Protein AF-0000000082935693 (afdb_homodimer)

pLDDT: mean 94.86, std 4.33, range [74.38, 98.69]

Secondary structure (DSSP, 8-state):
---EEEE--GGGHHHHHHHHGGGG-SPPPTTS-HHHHHHHHHHHHHHHHHT--TT-EEEEEE-TT--EEEEEEEEEEE-TTT--EEEEEEEEEE-GGGTTTTHHHHHHHHHHHHHHHTT-SEEEEEEETT-HHHHHHHHHTT-EEEEEEEEEE--/---EEEE--GGGHHHHHHHHGGGG-SPPPTTS-HHHHHHHHHHHHHHHHHT--TT-EEEEEE-TT--EEEEEEEEEEE-TTT--EEEEEEEEEE-GGGTTTTHHHHHHHHHHHHHHHTT-SEEEEEEETT-HHHHHHHHHTT-EEEEEEEEEE--

Organism: NCBI:txid1808955

Radius of gyration: 21.77 Å; Cα contacts (8 Å, |Δi|>4): 535; chains: 2; bounding box: 41×70×48 Å

Foldseek 3Di:
DDKDKDFDDPVCLVVQLVQQLVQLPFDDDPVDDSVVVSVVSSVVSVCCVVDPDPFKTKMWMADPVRDTFWMWIKGWDADPPPRAIAIETEDIGTHPVCPPVCRRVVRVVVSVVVRVVVVHPHYDYDDRPRPVVVVVVVVVVVDDDDDDDDDDDDD/DDKDKDFDDPVCLVVQLVQQLVQLPFDDDPVDDSVVVSVVSSVVSVCCVVDPDPFKTKMWMADPVRDTFWMWIKGWDADPPPRAIAIETEDIGTHPVCPPVCRRVVRVVVSVVVRVVVVHPHYDYDDRPRPVVVVVVVVVVVDDDDDDDDDDDDD

Solvent-accessible surface area (backbone atoms only — not comparable to full-atom values): 17215 Å² total; per-residue (Å²): 136,58,75,46,78,43,72,62,54,81,86,43,46,64,59,52,60,64,51,55,60,63,78,64,73,64,73,68,62,84,87,56,53,67,67,59,50,49,52,30,51,52,50,51,52,52,48,47,71,74,57,65,47,97,58,36,51,47,34,30,32,24,39,84,83,66,45,76,28,33,39,37,33,38,31,68,38,62,40,86,67,78,60,46,64,23,22,26,52,75,43,73,43,65,37,81,88,27,59,92,69,57,50,65,59,52,50,51,52,48,51,52,51,52,25,48,74,73,69,26,50,34,41,30,38,71,42,52,57,71,39,54,67,59,54,55,54,43,42,76,72,61,33,40,76,44,38,34,34,31,40,24,79,54,131,138,56,77,46,78,42,72,62,54,82,85,43,48,64,59,52,60,65,50,55,60,63,77,63,74,62,71,69,61,84,88,56,52,67,67,60,48,48,52,30,51,51,49,51,53,53,50,45,72,73,57,64,46,97,57,36,50,47,35,33,31,24,39,84,83,65,46,76,29,33,39,36,31,38,32,69,37,63,40,85,68,78,61,46,64,24,22,25,51,76,43,75,45,65,36,82,89,26,61,96,68,56,49,66,58,53,52,50,52,48,52,52,50,51,24,49,75,71,68,27,49,36,42,31,36,71,42,53,57,69,38,55,67,58,54,54,53,44,42,74,71,60,34,39,76,45,38,33,32,31,40,25,79,54,129

Nearest PDB structures (foldseek):
  1vkc-assembly1_A  TM=8.161E-01  e=3.297E-11  Pyrococcus furiosus
  8a9o-assembly1_A  TM=7.938E-01  e=1.347E-11  Acinetobacter baumannii
  1qsm-assembly1_D  TM=7.549E-01  e=2.392E-10  Saccharomyces cerevisiae
  7zkt-assembly4_H  TM=7.324E-01  e=2.710E-08  Physcomitrium patens
  6tdh-assembly1_A-2  TM=6.933E-01  e=4.818E-08  Aspergillus fumigatus Af293

InterPro domains:
  IPR000182 GNAT domain [PF00583] (30-141)
  IPR000182 GNAT domain [PS51186] (3-155)
  IPR016181 Acyl-CoA N-acyltransferase [SSF55729] (3-146)

Structure (mmCIF, N/CA/C/O backbone):
data_AF-0000000082935693-model_v1
#
loop_
_entity.id
_entity.type
_entity.pdbx_description
1 polymer 'GNAT family N-acetyltransferase'
#
loop_
_atom_site.group_PDB
_atom_site.id
_atom_site.type_symbol
_atom_site.label_atom_id
_atom_site.label_alt_id
_atom_site.label_comp_id
_atom_site.label_asym_id
_atom_site.label_entity_id
_atom_site.label_seq_id
_atom_site.pdbx_PDB_ins_code
_atom_site.Cartn_x
_atom_site.Cartn_y
_atom_site.Cartn_z
_atom_site.occupancy
_atom_site.B_iso_or_equiv
_atom_site.auth_seq_id
_atom_site.auth_comp_id
_atom_site.auth_asym_id
_atom_site.auth_atom_id
_atom_site.pdbx_PDB_model_num
ATOM 1 N N . MET A 1 1 ? -2.332 -28.422 -24.547 1 79.38 1 MET A N 1
ATOM 2 C CA . MET A 1 1 ? -1.601 -28.625 -23.297 1 79.38 1 MET A CA 1
ATOM 3 C C . MET A 1 1 ? -2.523 -28.453 -22.094 1 79.38 1 MET A C 1
ATOM 5 O O . MET A 1 1 ? -3.318 -27.516 -22.047 1 79.38 1 MET A O 1
ATOM 9 N N . GLN A 1 2 ? -2.553 -29.484 -21.266 1 90.62 2 GLN A N 1
ATOM 10 C CA . GLN A 1 2 ? -3.402 -29.438 -20.078 1 90.62 2 GLN A CA 1
ATOM 11 C C . GLN A 1 2 ? -2.635 -28.891 -18.875 1 90.62 2 GLN A C 1
ATOM 13 O O . GLN A 1 2 ? -1.505 -29.297 -18.609 1 90.62 2 GLN A O 1
ATOM 18 N N . ILE A 1 3 ? -3.084 -27.859 -18.172 1 95 3 ILE A N 1
ATOM 19 C CA . ILE A 1 3 ? -2.447 -27.25 -17.031 1 95 3 ILE A CA 1
ATOM 20 C C . ILE A 1 3 ? -3.166 -27.672 -15.742 1 95 3 ILE A C 1
ATOM 22 O O . ILE A 1 3 ? -4.398 -27.672 -15.688 1 95 3 ILE A O 1
ATOM 26 N N . THR A 1 4 ? -2.465 -28.172 -14.852 1 97.06 4 THR A N 1
ATOM 27 C CA . THR A 1 4 ? -2.998 -28.531 -13.539 1 97.06 4 THR A CA 1
ATOM 28 C C . THR A 1 4 ? -2.459 -27.594 -12.469 1 97.06 4 THR A C 1
ATOM 30 O O . THR A 1 4 ? -1.256 -27.312 -12.414 1 97.06 4 THR A O 1
ATOM 33 N N . ILE A 1 5 ? -3.334 -27.031 -11.633 1 98.38 5 ILE A N 1
ATOM 34 C CA . ILE A 1 5 ? -2.949 -26.234 -10.469 1 98.38 5 ILE A CA 1
ATOM 35 C C . ILE A 1 5 ? -3.109 -27.078 -9.203 1 98.38 5 ILE A C 1
ATOM 37 O O . ILE A 1 5 ? -4.195 -27.594 -8.922 1 98.38 5 ILE A O 1
ATOM 41 N N . ARG A 1 6 ? -2.094 -27.188 -8.492 1 98.12 6 ARG A N 1
ATOM 42 C CA . ARG A 1 6 ? -2.15 -27.984 -7.27 1 98.12 6 ARG A CA 1
ATOM 43 C C . ARG A 1 6 ? -1.364 -27.312 -6.148 1 98.12 6 ARG A C 1
ATOM 45 O O . ARG A 1 6 ? -0.534 -26.438 -6.402 1 98.12 6 ARG A O 1
ATOM 52 N N . SER A 1 7 ? -1.611 -27.734 -4.918 1 98.06 7 SER A N 1
ATOM 53 C CA . SER A 1 7 ? -0.838 -27.25 -3.779 1 98.06 7 SER A CA 1
ATOM 54 C C . SER A 1 7 ? 0.627 -27.656 -3.893 1 98.06 7 SER A C 1
ATOM 56 O O . SER A 1 7 ? 0.937 -28.766 -4.355 1 98.06 7 SER A O 1
ATOM 58 N N . MET A 1 8 ? 1.499 -26.828 -3.43 1 97.81 8 MET A N 1
ATOM 59 C CA . MET A 1 8 ? 2.93 -27.125 -3.488 1 97.81 8 MET A CA 1
ATOM 60 C C . MET A 1 8 ? 3.283 -28.297 -2.594 1 97.81 8 MET A C 1
ATOM 62 O O . MET A 1 8 ? 2.6 -28.562 -1.602 1 97.81 8 MET A O 1
ATOM 66 N N . THR A 1 9 ? 4.324 -29.031 -2.982 1 96.75 9 THR A N 1
ATOM 67 C CA . THR A 1 9 ? 4.984 -30.031 -2.145 1 96.75 9 THR A CA 1
ATOM 68 C C . THR A 1 9 ? 6.43 -29.641 -1.871 1 96.75 9 THR A C 1
ATOM 70 O O . THR A 1 9 ? 6.93 -28.656 -2.426 1 96.75 9 THR A O 1
ATOM 73 N N . GLU A 1 10 ? 7.098 -30.312 -1.025 1 95.69 10 GLU A N 1
ATOM 74 C CA . GLU A 1 10 ? 8.492 -30.062 -0.696 1 95.69 10 GLU A CA 1
ATOM 75 C C . GLU A 1 10 ? 9.367 -30.078 -1.945 1 95.69 10 GLU A C 1
ATOM 77 O O . GLU A 1 10 ? 10.352 -29.344 -2.037 1 95.69 10 GLU A O 1
ATOM 82 N N . GLU A 1 11 ? 9 -30.844 -2.848 1 97 11 GLU A N 1
ATOM 83 C CA . GLU A 1 11 ? 9.797 -31.031 -4.055 1 97 11 GLU A CA 1
ATOM 84 C C . GLU A 1 11 ? 9.734 -29.812 -4.957 1 97 11 GLU A C 1
ATOM 86 O O . GLU A 1 11 ? 10.547 -29.656 -5.867 1 97 11 GLU A O 1
ATOM 91 N N . ASP A 1 12 ? 8.781 -28.969 -4.695 1 97.75 12 ASP A N 1
ATOM 92 C CA . ASP A 1 12 ? 8.562 -27.812 -5.566 1 97.75 12 ASP A CA 1
ATOM 93 C C . ASP A 1 12 ? 9.344 -26.609 -5.086 1 97.75 12 ASP A C 1
ATOM 95 O O . ASP A 1 12 ? 9.453 -25.609 -5.801 1 97.75 12 ASP A O 1
ATOM 99 N N . LYS A 1 13 ? 9.93 -26.688 -3.912 1 96.56 13 LYS A N 1
ATOM 100 C CA . LYS A 1 13 ? 10.516 -25.531 -3.225 1 96.56 13 LYS A CA 1
ATOM 101 C C . LYS A 1 13 ? 11.594 -24.875 -4.082 1 96.56 13 LYS A C 1
ATOM 103 O O . LYS A 1 13 ? 11.609 -23.656 -4.23 1 96.56 13 LYS A O 1
ATOM 108 N N . GLU A 1 14 ? 12.445 -25.672 -4.617 1 95.88 14 GLU A N 1
ATOM 109 C CA . GLU A 1 14 ? 13.555 -25.141 -5.402 1 95.88 14 GLU A CA 1
ATOM 110 C C . GLU A 1 14 ? 13.039 -24.375 -6.625 1 95.88 14 GLU A C 1
ATOM 112 O O . GLU A 1 14 ? 13.57 -23.328 -6.973 1 95.88 14 GLU A O 1
ATOM 117 N N . PHE A 1 15 ? 12.102 -24.953 -7.254 1 97.38 15 PHE A N 1
ATOM 118 C CA . PHE A 1 15 ? 11.508 -24.312 -8.422 1 97.38 15 PHE A CA 1
ATOM 119 C C . PHE A 1 15 ? 10.906 -22.969 -8.039 1 97.38 15 PHE A C 1
ATOM 121 O O . PHE A 1 15 ? 11.141 -21.969 -8.719 1 97.38 15 PHE A O 1
ATOM 128 N N . ILE A 1 16 ? 10.156 -22.891 -6.93 1 97.75 16 ILE A N 1
ATOM 129 C CA . ILE A 1 16 ? 9.477 -21.688 -6.477 1 97.75 16 ILE A CA 1
ATOM 130 C C . ILE A 1 16 ? 10.5 -20.609 -6.129 1 97.75 16 ILE A C 1
ATOM 132 O O . ILE A 1 16 ? 10.398 -19.469 -6.59 1 97.75 16 ILE A O 1
ATOM 136 N N . ILE A 1 17 ? 11.523 -20.984 -5.422 1 95.75 17 ILE A N 1
ATOM 137 C CA . ILE A 1 17 ? 12.562 -20.047 -5.004 1 95.75 17 ILE A CA 1
ATOM 138 C C . ILE A 1 17 ? 13.297 -19.516 -6.227 1 95.75 17 ILE A C 1
ATOM 140 O O . ILE A 1 17 ? 13.523 -18.297 -6.344 1 95.75 17 ILE A O 1
ATOM 144 N N . GLY A 1 18 ? 13.625 -20.359 -7.109 1 94.38 18 GLY A N 1
ATOM 145 C CA . GLY A 1 18 ? 14.32 -19.969 -8.32 1 94.38 18 GLY A CA 1
ATOM 146 C C . GLY A 1 18 ? 13.516 -19 -9.172 1 94.38 18 GLY A C 1
ATOM 147 O O . GLY A 1 18 ? 14.07 -18.062 -9.75 1 94.38 18 GLY A O 1
ATOM 148 N N . LEU A 1 19 ? 12.25 -19.219 -9.234 1 94.81 19 LEU A N 1
ATOM 149 C CA . LEU A 1 19 ? 11.367 -18.422 -10.07 1 94.81 19 LEU A CA 1
ATOM 150 C C . LEU A 1 19 ? 11.062 -17.078 -9.406 1 94.81 19 LEU A C 1
ATOM 152 O O . LEU A 1 19 ? 10.75 -16.094 -10.086 1 94.81 19 LEU A O 1
ATOM 156 N N . SER A 1 20 ? 11.141 -17 -8.102 1 90.06 20 SER A N 1
ATOM 157 C CA . SER A 1 20 ? 10.789 -15.797 -7.348 1 90.06 20 SER A CA 1
ATOM 158 C C . SER A 1 20 ? 11.703 -14.633 -7.707 1 90.06 20 SER A C 1
ATOM 160 O O . SER A 1 20 ? 11.328 -13.469 -7.551 1 90.06 20 SER A O 1
ATOM 162 N N . THR A 1 21 ? 12.898 -14.93 -8.195 1 82.44 21 THR A N 1
ATOM 163 C CA . THR A 1 21 ? 13.867 -13.898 -8.555 1 82.44 21 THR A CA 1
ATOM 164 C C . THR A 1 21 ? 13.344 -13.047 -9.703 1 82.44 21 THR A C 1
ATOM 166 O O . THR A 1 21 ? 13.82 -11.93 -9.922 1 82.44 21 THR A O 1
ATOM 169 N N . ARG A 1 22 ? 12.398 -13.523 -10.43 1 81.5 22 ARG A N 1
ATOM 170 C CA . ARG A 1 22 ? 11.82 -12.797 -11.555 1 81.5 22 ARG A CA 1
ATOM 171 C C . ARG A 1 22 ? 11.062 -11.562 -11.078 1 81.5 22 ARG A C 1
ATOM 173 O O . ARG A 1 22 ? 10.805 -10.648 -11.859 1 81.5 22 ARG A O 1
ATOM 180 N N . PHE A 1 23 ? 10.758 -11.484 -9.805 1 76.88 23 PHE A N 1
ATOM 181 C CA . PHE A 1 23 ? 9.984 -10.391 -9.227 1 76.88 23 PHE A CA 1
ATOM 182 C C . PHE A 1 23 ? 10.828 -9.125 -9.141 1 76.88 23 PHE A C 1
ATOM 184 O O . PHE A 1 23 ? 10.289 -8.031 -8.953 1 76.88 23 PHE A O 1
ATOM 191 N N . THR A 1 24 ? 12.094 -9.305 -9.328 1 80.88 24 THR A N 1
ATOM 192 C CA . THR A 1 24 ? 12.961 -8.148 -9.148 1 80.88 24 THR A CA 1
ATOM 193 C C . THR A 1 24 ? 13.625 -7.758 -10.461 1 80.88 24 THR A C 1
ATOM 195 O O . THR A 1 24 ? 14.625 -7.039 -10.477 1 80.88 24 THR A O 1
ATOM 198 N N . GLU A 1 25 ? 12.992 -8.258 -11.523 1 81.44 25 GLU A N 1
ATOM 199 C CA . GLU A 1 25 ? 13.57 -7.977 -12.828 1 81.44 25 GLU A CA 1
ATOM 200 C C . GLU A 1 25 ? 12.93 -6.746 -13.461 1 81.44 25 GLU A C 1
ATOM 202 O O . GLU A 1 25 ? 12.383 -6.82 -14.562 1 81.44 25 GLU A O 1
ATOM 207 N N . PHE A 1 26 ? 12.867 -5.613 -12.82 1 84.25 26 PHE A N 1
ATOM 208 C CA . PHE A 1 26 ? 12.43 -4.293 -13.258 1 84.25 26 PHE A CA 1
ATOM 209 C C . PHE A 1 26 ? 13.164 -3.197 -12.492 1 84.25 26 PHE A C 1
ATOM 211 O O . PHE A 1 26 ? 13.891 -3.479 -11.539 1 84.25 26 PHE A O 1
ATOM 218 N N . ASP A 1 27 ? 13.047 -2 -12.938 1 86.94 27 ASP A N 1
ATOM 219 C CA . ASP A 1 27 ? 13.742 -0.882 -12.305 1 86.94 27 ASP A CA 1
ATOM 220 C C . ASP A 1 27 ? 12.992 -0.399 -11.062 1 86.94 27 ASP A C 1
ATOM 222 O O . ASP A 1 27 ? 11.82 -0.026 -11.148 1 86.94 27 ASP A O 1
ATOM 226 N N . PHE A 1 28 ? 13.727 -0.453 -9.961 1 90.19 28 PHE A N 1
ATOM 227 C CA . PHE A 1 28 ? 13.203 0.129 -8.734 1 90.19 28 PHE A CA 1
ATOM 228 C C . PHE A 1 28 ? 13.477 1.627 -8.68 1 90.19 28 PHE A C 1
ATOM 230 O O . PHE A 1 28 ? 14.227 2.154 -9.508 1 90.19 28 PHE A O 1
ATOM 237 N N . MET A 1 29 ? 12.75 2.287 -7.758 1 90.94 29 MET A N 1
ATOM 238 C CA . MET A 1 29 ? 13.125 3.666 -7.453 1 90.94 29 MET A CA 1
ATOM 239 C C . MET A 1 29 ? 14.586 3.756 -7.023 1 90.94 29 MET A C 1
ATOM 241 O O . MET A 1 29 ? 15.117 2.818 -6.426 1 90.94 29 MET A O 1
ATOM 245 N N . GLU A 1 30 ? 15.156 4.844 -7.215 1 87.56 30 GLU A N 1
ATOM 246 C CA . GLU A 1 30 ? 16.594 5.016 -7.082 1 87.56 30 GLU A CA 1
ATOM 247 C C . GLU A 1 30 ? 17.047 4.738 -5.652 1 87.56 30 GLU A C 1
ATOM 249 O O . GLU A 1 30 ? 18.156 4.242 -5.434 1 87.56 30 GLU A O 1
ATOM 254 N N . TRP A 1 31 ? 16.203 5.031 -4.758 1 89.06 31 TRP A N 1
ATOM 255 C CA . TRP A 1 31 ? 16.641 4.891 -3.371 1 89.06 31 TRP A CA 1
ATOM 256 C C . TRP A 1 31 ? 16.656 3.426 -2.955 1 89.06 31 TRP A C 1
ATOM 258 O O . TRP A 1 31 ? 17.219 3.08 -1.913 1 89.06 31 TRP A O 1
ATOM 268 N N . ARG A 1 32 ? 16.031 2.561 -3.703 1 92.62 32 ARG A N 1
ATOM 269 C CA . ARG A 1 32 ? 16.047 1.133 -3.404 1 92.62 32 ARG A CA 1
ATOM 270 C C . ARG A 1 32 ? 17.297 0.475 -3.967 1 92.62 32 ARG A C 1
ATOM 272 O O . ARG A 1 32 ? 17.609 0.621 -5.152 1 92.62 32 ARG A O 1
ATOM 279 N N . ASP A 1 33 ? 17.938 -0.268 -3.143 1 91.94 33 ASP A N 1
ATOM 280 C CA . ASP A 1 33 ? 19.078 -1.077 -3.561 1 91.94 33 ASP A CA 1
ATOM 281 C C . ASP A 1 33 ? 18.625 -2.387 -4.199 1 91.94 33 ASP A C 1
ATOM 283 O O . ASP A 1 33 ? 18 -3.221 -3.537 1 91.94 33 ASP A O 1
ATOM 287 N N . PRO A 1 34 ? 19.016 -2.625 -5.422 1 91.38 34 PRO A N 1
ATOM 288 C CA . PRO A 1 34 ? 18.531 -3.822 -6.113 1 91.38 34 PRO A CA 1
ATOM 289 C C . PRO A 1 34 ? 18.969 -5.117 -5.426 1 91.38 34 PRO A C 1
ATOM 291 O O . PRO A 1 34 ? 18.203 -6.082 -5.383 1 91.38 34 PRO A O 1
ATOM 294 N N . GLU A 1 35 ? 20.141 -5.148 -4.914 1 92.19 35 GLU A N 1
ATOM 295 C CA . GLU A 1 35 ? 20.625 -6.355 -4.25 1 92.19 35 GLU A CA 1
ATOM 296 C C . GLU A 1 35 ? 19.875 -6.613 -2.951 1 92.19 35 GLU A C 1
ATOM 298 O O . GLU A 1 35 ? 19.547 -7.758 -2.635 1 92.19 35 GLU A O 1
ATOM 303 N N . LYS A 1 36 ? 19.641 -5.574 -2.24 1 92.62 36 LYS A N 1
ATOM 304 C CA . LYS A 1 36 ? 18.859 -5.707 -1.016 1 92.62 36 LYS A CA 1
ATOM 305 C C . LYS A 1 36 ? 17.438 -6.176 -1.32 1 92.62 36 LYS A C 1
ATOM 307 O O . LYS A 1 36 ? 16.859 -6.941 -0.553 1 92.62 36 LYS A O 1
ATOM 312 N N . MET A 1 37 ? 16.922 -5.652 -2.404 1 93.94 37 MET A N 1
ATOM 313 C CA . MET A 1 37 ? 15.578 -6.051 -2.793 1 93.94 37 MET A CA 1
ATOM 314 C C . MET A 1 37 ? 15.531 -7.523 -3.191 1 93.94 37 MET A C 1
ATOM 316 O O . MET A 1 37 ? 14.57 -8.227 -2.881 1 93.94 37 MET A O 1
ATOM 320 N N . LYS A 1 38 ? 16.531 -7.988 -3.889 1 92.75 38 LYS A N 1
ATOM 321 C CA . LYS A 1 38 ? 16.641 -9.398 -4.234 1 92.75 38 LYS A CA 1
ATOM 322 C C . LYS A 1 38 ? 16.688 -10.273 -2.984 1 92.75 38 LYS A C 1
ATOM 324 O O . LYS A 1 38 ? 15.984 -11.281 -2.893 1 92.75 38 LYS A O 1
ATOM 329 N N . ASP A 1 39 ? 17.516 -9.852 -2.061 1 94.25 39 ASP A N 1
ATOM 330 C CA . ASP A 1 39 ? 17.656 -10.57 -0.794 1 94.25 39 ASP A CA 1
ATOM 331 C C . ASP A 1 39 ? 16.328 -10.602 -0.042 1 94.25 39 ASP A C 1
ATOM 333 O O . ASP A 1 39 ? 15.953 -11.625 0.531 1 94.25 39 ASP A O 1
ATOM 337 N N . ALA A 1 40 ? 15.68 -9.461 -0.015 1 93.31 40 ALA A N 1
ATOM 338 C CA . ALA A 1 40 ? 14.391 -9.367 0.667 1 93.31 40 ALA A CA 1
ATOM 339 C C . ALA A 1 40 ? 13.367 -10.312 0.044 1 93.31 40 ALA A C 1
ATOM 341 O O . ALA A 1 40 ? 12.625 -10.984 0.757 1 93.31 40 ALA A O 1
ATOM 342 N N . GLN A 1 41 ? 13.32 -10.32 -1.237 1 92 41 GLN A N 1
ATOM 343 C CA . GLN A 1 41 ? 12.391 -11.203 -1.939 1 92 41 GLN A CA 1
ATOM 344 C C . GLN A 1 41 ? 12.68 -12.672 -1.627 1 92 41 GLN A C 1
ATOM 346 O O . GLN A 1 41 ? 11.758 -13.461 -1.426 1 92 41 GLN A O 1
ATOM 351 N N . PHE A 1 42 ? 13.945 -13.023 -1.655 1 92.88 42 PHE A N 1
ATOM 352 C CA . PHE A 1 42 ? 14.359 -14.383 -1.315 1 92.88 42 PHE A CA 1
ATOM 353 C C . PHE A 1 42 ? 13.883 -14.758 0.08 1 92.88 42 PHE A C 1
ATOM 355 O O . PHE A 1 42 ? 13.312 -15.836 0.274 1 92.88 42 PHE A O 1
ATOM 362 N N . LYS A 1 43 ? 14.109 -13.914 0.957 1 93.94 43 LYS A N 1
ATOM 363 C CA . LYS A 1 43 ? 13.703 -14.172 2.336 1 93.94 43 LYS A CA 1
ATOM 364 C C . LYS A 1 43 ? 12.188 -14.312 2.445 1 93.94 43 LYS A C 1
ATOM 366 O O . LYS A 1 43 ? 11.688 -15.195 3.143 1 93.94 43 LYS A O 1
ATOM 371 N N . LEU A 1 44 ? 11.492 -13.461 1.802 1 92.81 44 LEU A N 1
ATOM 372 C CA . LEU A 1 44 ? 10.031 -13.461 1.865 1 92.81 44 LEU A CA 1
ATOM 373 C C . LEU A 1 44 ? 9.469 -14.789 1.367 1 92.81 44 LEU A C 1
ATOM 375 O O . LEU A 1 44 ? 8.609 -15.383 2.018 1 92.81 44 LEU A O 1
ATOM 379 N N . ILE A 1 45 ? 9.953 -15.227 0.271 1 94.31 45 ILE A N 1
ATOM 380 C CA . ILE A 1 45 ? 9.406 -16.438 -0.315 1 94.31 45 ILE A CA 1
ATOM 381 C C . ILE A 1 45 ? 9.828 -17.656 0.513 1 94.31 45 ILE A C 1
ATOM 383 O O . ILE A 1 45 ? 9.047 -18.578 0.705 1 94.31 45 ILE A O 1
ATOM 387 N N . THR A 1 46 ? 11.055 -17.672 0.976 1 95 46 THR A N 1
ATOM 388 C CA . THR A 1 46 ? 11.516 -18.766 1.818 1 95 46 THR A CA 1
ATOM 389 C C . THR A 1 46 ? 10.711 -18.844 3.109 1 95 46 THR A C 1
ATOM 391 O O . THR A 1 46 ? 10.305 -19.922 3.533 1 95 46 THR A O 1
ATOM 394 N N . ASP A 1 47 ? 10.469 -17.688 3.688 1 94.62 47 ASP A N 1
ATOM 395 C CA . ASP A 1 47 ? 9.641 -17.625 4.891 1 94.62 47 ASP A CA 1
ATOM 396 C C . ASP A 1 47 ? 8.227 -18.125 4.609 1 94.62 47 ASP A C 1
ATOM 398 O O . ASP A 1 47 ? 7.633 -18.828 5.434 1 94.62 47 ASP A O 1
ATOM 402 N N . ALA A 1 48 ? 7.727 -17.734 3.48 1 94.31 48 ALA A N 1
ATOM 403 C CA . ALA A 1 48 ? 6.379 -18.156 3.105 1 94.31 48 ALA A CA 1
ATOM 404 C C . ALA A 1 48 ? 6.293 -19.672 2.973 1 94.31 48 ALA A C 1
ATOM 406 O O . ALA A 1 48 ? 5.348 -20.297 3.465 1 94.31 48 ALA A O 1
ATOM 407 N N . ILE A 1 49 ? 7.258 -20.234 2.33 1 95.62 49 ILE A N 1
ATOM 408 C CA . ILE A 1 49 ? 7.297 -21.672 2.098 1 95.62 49 ILE A CA 1
ATOM 409 C C . ILE A 1 49 ? 7.387 -22.406 3.432 1 95.62 49 ILE A C 1
ATOM 411 O O . ILE A 1 49 ? 6.723 -23.422 3.631 1 95.62 49 ILE A O 1
ATOM 415 N N . GLU A 1 50 ? 8.078 -21.844 4.324 1 94 50 GLU A N 1
ATOM 416 C CA . GLU A 1 50 ? 8.383 -22.531 5.578 1 94 50 GLU A CA 1
ATOM 417 C C . GLU A 1 50 ? 7.273 -22.312 6.605 1 94 50 GLU A C 1
ATOM 419 O O . GLU A 1 50 ? 7.164 -23.062 7.574 1 94 50 GLU A O 1
ATOM 424 N N . ASN A 1 51 ? 6.484 -21.266 6.387 1 91.25 51 ASN A N 1
ATOM 425 C CA . ASN A 1 51 ? 5.523 -20.906 7.422 1 91.25 51 ASN A CA 1
ATOM 426 C C . ASN A 1 51 ? 4.109 -20.766 6.859 1 91.25 51 ASN A C 1
ATOM 428 O O . ASN A 1 51 ? 3.391 -19.828 7.188 1 91.25 51 ASN A O 1
ATOM 432 N N . LEU A 1 52 ? 3.801 -21.688 6.062 1 89.56 52 LEU A N 1
ATOM 433 C CA . LEU A 1 52 ? 2.43 -21.703 5.566 1 89.56 52 LEU A CA 1
ATOM 434 C C . LEU A 1 52 ? 1.443 -21.969 6.703 1 89.56 52 LEU A C 1
ATOM 436 O O . LEU A 1 52 ? 1.653 -22.875 7.516 1 89.56 52 LEU A O 1
ATOM 440 N N . ASP A 1 53 ? 0.526 -21.078 6.867 1 89.25 53 ASP A N 1
ATOM 441 C CA . ASP A 1 53 ? -0.507 -21.266 7.879 1 89.25 53 ASP A CA 1
ATOM 442 C C . ASP A 1 53 ? -1.892 -21.359 7.242 1 89.25 53 ASP A C 1
ATOM 444 O O . ASP A 1 53 ? -2.012 -21.5 6.023 1 89.25 53 ASP A O 1
ATOM 448 N N . SER A 1 54 ? -2.918 -21.375 8.07 1 88.56 54 SER A N 1
ATOM 449 C CA . SER A 1 54 ? -4.281 -21.609 7.602 1 88.56 54 SER A CA 1
ATOM 450 C C . SER A 1 54 ? -4.766 -20.453 6.734 1 88.56 54 SER A C 1
ATOM 452 O O . SER A 1 54 ? -5.766 -20.578 6.023 1 88.56 54 SER A O 1
ATOM 454 N N . ASP A 1 55 ? -4.062 -19.375 6.711 1 94.12 55 ASP A N 1
ATOM 455 C CA . ASP A 1 55 ? -4.5 -18.203 5.957 1 94.12 55 ASP A CA 1
ATOM 456 C C . ASP A 1 55 ? -3.654 -18.016 4.703 1 94.12 55 ASP A C 1
ATOM 458 O O . ASP A 1 55 ? -3.75 -16.984 4.035 1 94.12 55 ASP A O 1
ATOM 462 N N . SER A 1 56 ? -2.812 -18.969 4.422 1 97.06 56 SER A N 1
ATOM 463 C CA . SER A 1 56 ? -1.933 -18.844 3.266 1 97.06 56 SER A CA 1
ATOM 464 C C . SER A 1 56 ? -1.817 -20.172 2.51 1 97.06 56 SER A C 1
ATOM 466 O O . SER A 1 56 ? -1.976 -21.234 3.096 1 97.06 56 SER A O 1
ATOM 468 N N . ASP A 1 57 ? -1.575 -20.109 1.258 1 97.88 57 ASP A N 1
ATOM 469 C CA . ASP A 1 57 ? -1.356 -21.281 0.415 1 97.88 57 ASP A CA 1
ATOM 470 C C . ASP A 1 57 ? -0.425 -20.953 -0.75 1 97.88 57 ASP A C 1
ATOM 472 O O . ASP A 1 57 ? -0.359 -19.812 -1.195 1 97.88 57 ASP A O 1
ATOM 476 N N . ILE A 1 58 ? 0.314 -21.938 -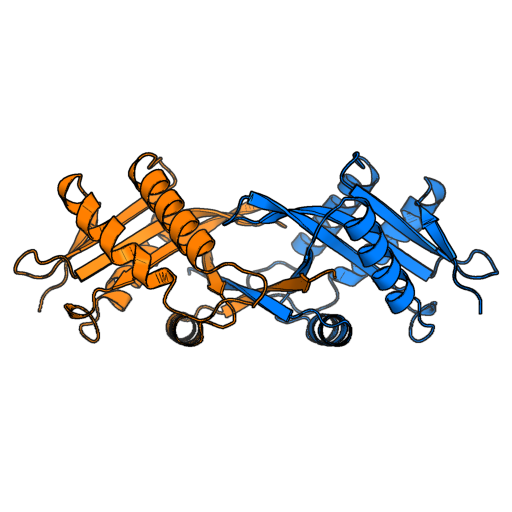1.14 1 98.44 58 ILE A N 1
ATOM 477 C CA . ILE A 1 58 ? 1.122 -21.844 -2.352 1 98.44 58 ILE A CA 1
ATOM 478 C C . ILE A 1 58 ? 0.698 -22.938 -3.336 1 98.44 58 ILE A C 1
ATOM 480 O O . ILE A 1 58 ? 0.59 -24.109 -2.967 1 98.44 58 ILE A O 1
ATOM 484 N N . PHE A 1 59 ? 0.425 -22.5 -4.527 1 98.69 59 PHE A N 1
ATOM 485 C CA . PHE A 1 59 ? 0.051 -23.406 -5.609 1 98.69 59 PHE A CA 1
ATOM 486 C C . PHE A 1 59 ? 1.101 -23.391 -6.715 1 98.69 59 PHE A C 1
ATOM 488 O O . PHE A 1 59 ? 1.762 -22.375 -6.938 1 98.69 59 PHE A O 1
ATOM 495 N N . VAL A 1 60 ? 1.248 -24.531 -7.371 1 98.62 60 VAL A N 1
ATOM 496 C CA . VAL A 1 60 ? 2.113 -24.609 -8.547 1 98.62 60 VAL A CA 1
ATOM 497 C C . VAL A 1 60 ? 1.296 -25.047 -9.758 1 98.62 60 VAL A C 1
ATOM 499 O O . VAL A 1 60 ? 0.279 -25.734 -9.609 1 98.62 60 VAL A O 1
ATOM 502 N N . ALA A 1 61 ? 1.705 -24.562 -10.883 1 98.56 61 ALA A N 1
ATOM 503 C CA . ALA A 1 61 ? 1.146 -24.969 -12.164 1 98.56 61 ALA A CA 1
ATOM 504 C C . ALA A 1 61 ? 2.084 -25.938 -12.883 1 98.56 61 ALA A C 1
ATOM 506 O O . ALA A 1 61 ? 3.273 -25.656 -13.039 1 98.56 61 ALA A O 1
ATOM 507 N N . GLU A 1 62 ? 1.551 -27.047 -13.281 1 97.56 62 GLU A N 1
ATOM 508 C CA . GLU A 1 62 ? 2.338 -28 -14.055 1 97.56 62 GLU A CA 1
ATOM 509 C C . GLU A 1 62 ? 1.584 -28.453 -15.297 1 97.56 62 GLU A C 1
ATOM 511 O O . GLU A 1 62 ? 0.353 -28.406 -15.344 1 97.56 62 GLU A O 1
ATOM 516 N N . ASP A 1 63 ? 2.398 -28.797 -16.297 1 95.56 63 ASP A N 1
ATOM 517 C CA . ASP A 1 63 ? 1.771 -29.312 -17.516 1 95.56 63 ASP A CA 1
ATOM 518 C C . ASP A 1 63 ? 1.605 -30.828 -17.438 1 95.56 63 ASP A C 1
ATOM 520 O O . ASP A 1 63 ? 1.792 -31.422 -16.375 1 95.56 63 ASP A O 1
ATOM 524 N N . ASP A 1 64 ? 1.179 -31.406 -18.609 1 94.19 64 ASP A N 1
ATOM 525 C CA . ASP A 1 64 ? 0.855 -32.812 -18.656 1 94.19 64 ASP A CA 1
ATOM 526 C C . ASP A 1 64 ? 2.105 -33.688 -18.469 1 94.19 64 ASP A C 1
ATOM 528 O O . ASP A 1 64 ? 2.01 -34.875 -18.172 1 94.19 64 ASP A O 1
ATOM 532 N N . THR A 1 65 ? 3.293 -33.094 -18.578 1 94.38 65 THR A N 1
ATOM 533 C CA . THR A 1 65 ? 4.547 -33.812 -18.375 1 94.38 65 THR A CA 1
ATOM 534 C C . THR A 1 65 ? 5.094 -33.531 -16.969 1 94.38 65 THR A C 1
ATOM 536 O O . THR A 1 65 ? 6.238 -33.906 -16.672 1 94.38 65 THR A O 1
ATOM 539 N N . ARG A 1 66 ? 4.359 -32.875 -16.172 1 94.81 66 ARG A N 1
ATOM 540 C CA . ARG A 1 66 ? 4.68 -32.562 -14.789 1 94.81 66 ARG A CA 1
ATOM 541 C C . ARG A 1 66 ? 5.773 -31.5 -14.711 1 94.81 66 ARG A C 1
ATOM 543 O O . ARG A 1 66 ? 6.402 -31.328 -13.664 1 94.81 66 ARG A O 1
ATOM 550 N N . LYS A 1 67 ? 5.945 -30.891 -15.859 1 96.19 67 LYS A N 1
ATOM 551 C CA . LYS A 1 67 ? 6.863 -29.766 -15.844 1 96.19 67 LYS A CA 1
ATOM 552 C C . LYS A 1 67 ? 6.238 -28.562 -15.141 1 96.19 67 LYS A C 1
ATOM 554 O O . LYS A 1 67 ? 5.113 -28.172 -15.461 1 96.19 67 LYS A O 1
ATOM 559 N N . LEU A 1 68 ? 6.988 -28.078 -14.148 1 97.75 68 LEU A N 1
ATOM 560 C CA . LEU A 1 68 ? 6.516 -26.891 -13.445 1 97.75 68 LEU A CA 1
ATOM 561 C C . LEU A 1 68 ? 6.648 -25.641 -14.32 1 97.75 68 LEU A C 1
ATOM 563 O O . LEU A 1 68 ? 7.676 -25.453 -14.977 1 97.75 68 LEU A O 1
ATOM 567 N N . LEU A 1 69 ? 5.594 -24.797 -14.281 1 97.88 69 LEU A N 1
ATOM 568 C CA . LEU A 1 69 ? 5.566 -23.688 -15.227 1 97.88 69 LEU A CA 1
ATOM 569 C C . LEU A 1 69 ? 5.281 -22.375 -14.5 1 97.88 69 LEU A C 1
ATOM 571 O O . LEU A 1 69 ? 5.43 -21.297 -15.086 1 97.88 69 LEU A O 1
ATOM 575 N N . GLY A 1 70 ? 4.871 -22.375 -13.25 1 97.94 70 GLY A N 1
ATOM 576 C CA . GLY A 1 70 ? 4.586 -21.172 -12.484 1 97.94 70 GLY A CA 1
ATOM 577 C C . GLY A 1 70 ? 4.113 -21.469 -11.07 1 97.94 70 GLY A C 1
ATOM 578 O O . GLY A 1 70 ? 3.914 -22.641 -10.711 1 97.94 70 GLY A O 1
ATOM 579 N N . PHE A 1 71 ? 3.965 -20.391 -10.258 1 98.25 71 PHE A N 1
ATOM 580 C CA . PHE A 1 71 ? 3.449 -20.594 -8.906 1 98.25 71 PHE A CA 1
ATOM 581 C C . PHE A 1 71 ? 2.67 -19.359 -8.445 1 98.25 71 PHE A C 1
ATOM 583 O O . PHE A 1 71 ? 2.707 -18.312 -9.094 1 98.25 71 PHE A O 1
ATOM 590 N N . LEU A 1 72 ? 1.911 -19.547 -7.426 1 98.12 72 LEU A N 1
ATOM 591 C CA . LEU A 1 72 ? 1.03 -18.562 -6.82 1 98.12 72 LEU A CA 1
ATOM 592 C C . LEU A 1 72 ? 1.065 -18.656 -5.297 1 98.12 72 LEU A C 1
ATOM 594 O O . LEU A 1 72 ? 0.852 -19.734 -4.738 1 98.12 72 LEU A O 1
ATOM 598 N N . HIS A 1 73 ? 1.442 -17.609 -4.688 1 98.06 73 HIS A N 1
ATOM 599 C CA . HIS A 1 73 ? 1.382 -17.516 -3.234 1 98.06 73 HIS A CA 1
ATOM 600 C C . HIS A 1 73 ? 0.255 -16.594 -2.785 1 98.06 73 HIS A C 1
ATOM 602 O O . HIS A 1 73 ? 0.217 -15.422 -3.17 1 98.06 73 HIS A O 1
ATOM 608 N N . LEU A 1 74 ? -0.684 -17.109 -2.029 1 98.44 74 LEU A N 1
ATOM 609 C CA . LEU A 1 74 ? -1.846 -16.391 -1.53 1 98.44 74 LEU A CA 1
ATOM 610 C C . LEU A 1 74 ? -1.833 -16.328 -0.006 1 98.44 74 LEU A C 1
ATOM 612 O O . LEU A 1 74 ? -1.465 -17.297 0.658 1 98.44 74 LEU A O 1
ATOM 616 N N . THR A 1 75 ? -2.258 -15.211 0.481 1 98 75 THR A N 1
ATOM 617 C CA . THR A 1 75 ? -2.393 -15.047 1.925 1 98 75 THR A CA 1
ATOM 618 C C . THR A 1 75 ? -3.543 -14.102 2.258 1 98 75 THR A C 1
ATOM 620 O O . THR A 1 75 ? -4.297 -13.695 1.371 1 98 75 THR A O 1
ATOM 623 N N . LYS A 1 76 ? -3.758 -13.898 3.555 1 97.5 76 LYS A N 1
ATOM 624 C CA . LYS A 1 76 ? -4.785 -12.992 4.062 1 97.5 76 LYS A CA 1
ATOM 625 C C . LYS A 1 76 ? -4.234 -11.578 4.227 1 97.5 76 LYS A C 1
ATOM 627 O O . LYS A 1 76 ? -3.113 -11.398 4.703 1 97.5 76 LYS A O 1
ATOM 632 N N . ASN A 1 77 ? -4.914 -10.633 3.781 1 97.25 77 ASN A N 1
ATOM 633 C CA . ASN A 1 77 ? -4.695 -9.227 4.094 1 97.25 77 ASN A CA 1
ATOM 634 C C . ASN A 1 77 ? -5.863 -8.641 4.887 1 97.25 77 ASN A C 1
ATOM 636 O O . ASN A 1 77 ? -6.977 -9.164 4.836 1 97.25 77 ASN A O 1
ATOM 640 N N . VAL A 1 78 ? -5.617 -7.664 5.664 1 96.88 78 VAL A N 1
ATOM 641 C CA . VAL A 1 78 ? -6.656 -6.965 6.414 1 96.88 78 VAL A CA 1
ATOM 642 C C . VAL A 1 78 ? -6.734 -5.508 5.957 1 96.88 78 VAL A C 1
ATOM 644 O O . VAL A 1 78 ? -5.727 -4.797 5.957 1 96.88 78 VAL A O 1
ATOM 647 N N . ASP A 1 79 ? -7.891 -5.113 5.523 1 96.06 79 ASP A N 1
ATOM 648 C CA . ASP A 1 79 ? -8.094 -3.73 5.105 1 96.06 79 ASP A CA 1
ATOM 649 C C . ASP A 1 79 ? -7.816 -2.766 6.258 1 96.06 79 ASP A C 1
ATOM 651 O O . ASP A 1 79 ? -8.406 -2.893 7.336 1 96.06 79 ASP A O 1
ATOM 655 N N . TYR A 1 80 ? -6.984 -1.825 5.973 1 92.75 80 TYR A N 1
ATOM 656 C CA . TYR A 1 80 ? -6.512 -0.908 7.004 1 92.75 80 TYR A CA 1
ATOM 657 C C . TYR A 1 80 ? -7.66 -0.092 7.578 1 92.75 80 TYR A C 1
ATOM 659 O O . TYR A 1 80 ? -7.688 0.2 8.773 1 92.75 80 TYR A O 1
ATOM 667 N N . PHE A 1 81 ? -8.633 0.242 6.777 1 91.62 81 PHE A N 1
ATOM 668 C CA . PHE A 1 81 ? -9.688 1.165 7.18 1 91.62 81 PHE A CA 1
ATOM 669 C C . PHE A 1 81 ? -10.828 0.418 7.859 1 91.62 81 PHE A C 1
ATOM 671 O O . PHE A 1 81 ? -11.266 0.798 8.945 1 91.62 81 PHE A O 1
ATOM 678 N N . THR A 1 82 ? -11.219 -0.709 7.281 1 91.06 82 THR A N 1
ATOM 679 C CA . THR A 1 82 ? -12.445 -1.352 7.738 1 91.06 82 THR A CA 1
ATOM 680 C C . THR A 1 82 ? -12.133 -2.561 8.609 1 91.06 82 THR A C 1
ATOM 682 O O . THR A 1 82 ? -13.016 -3.082 9.297 1 91.06 82 THR A O 1
ATOM 685 N N . GLY A 1 83 ? -10.914 -3.062 8.492 1 93.81 83 GLY A N 1
ATOM 686 C CA . GLY A 1 83 ? -10.562 -4.262 9.234 1 93.81 83 GLY A CA 1
ATOM 687 C C . GLY A 1 83 ? -11.047 -5.539 8.578 1 93.81 83 GLY A C 1
ATOM 688 O O . GLY A 1 83 ? -10.891 -6.629 9.133 1 93.81 83 GLY A O 1
ATOM 689 N N . GLU A 1 84 ? -11.586 -5.418 7.449 1 94 84 GLU A N 1
ATOM 690 C CA . GLU A 1 84 ? -12.117 -6.578 6.746 1 94 84 GLU A CA 1
ATOM 691 C C . GLU A 1 84 ? -10.992 -7.441 6.176 1 94 84 GLU A C 1
ATOM 693 O O . GLU A 1 84 ? -10.008 -6.918 5.648 1 94 84 GLU A O 1
ATOM 698 N N . SER A 1 85 ? -11.164 -8.766 6.262 1 97.31 85 SER A N 1
ATOM 699 C CA . SER A 1 85 ? -10.211 -9.695 5.664 1 97.31 85 SER A CA 1
ATOM 700 C C . SER A 1 85 ? -10.375 -9.758 4.148 1 97.31 85 SER A C 1
ATOM 702 O O . SER A 1 85 ? -11.5 -9.758 3.639 1 97.31 85 SER A O 1
ATOM 704 N N . GLN A 1 86 ? -9.328 -9.758 3.475 1 98.12 86 GLN A N 1
ATOM 705 C CA . GLN A 1 86 ? -9.273 -9.82 2.018 1 98.12 86 GLN A CA 1
ATOM 706 C C . GLN A 1 86 ? -8.25 -10.859 1.55 1 98.12 86 GLN A C 1
ATOM 708 O O . GLN A 1 86 ? -7.309 -11.18 2.273 1 98.12 86 GLN A O 1
ATOM 713 N N . GLY A 1 87 ? -8.508 -11.422 0.394 1 98.5 87 GLY A N 1
ATOM 714 C CA . GLY A 1 87 ? -7.438 -12.195 -0.221 1 98.5 87 GLY A CA 1
ATOM 715 C C . GLY A 1 87 ? -6.293 -11.336 -0.721 1 98.5 87 GLY A C 1
ATOM 716 O O . GLY A 1 87 ? -6.5 -10.188 -1.125 1 98.5 87 GLY A O 1
ATOM 717 N N . TYR A 1 88 ? -5.145 -11.906 -0.694 1 98.69 88 TYR A N 1
ATOM 718 C CA . TYR A 1 88 ? -3.957 -11.172 -1.12 1 98.69 88 TYR A CA 1
ATOM 719 C C . TYR A 1 88 ? -3.029 -12.062 -1.937 1 98.69 88 TYR A C 1
ATOM 721 O O . TYR A 1 88 ? -2.617 -13.133 -1.476 1 98.69 88 TYR A O 1
ATOM 729 N N . ILE A 1 89 ? -2.752 -11.648 -3.16 1 98.38 89 ILE A N 1
ATOM 730 C CA . ILE A 1 89 ? -1.729 -12.289 -3.979 1 98.38 89 ILE A CA 1
ATOM 731 C C . ILE A 1 89 ? -0.349 -11.758 -3.588 1 98.38 89 ILE A C 1
ATOM 733 O O . ILE A 1 89 ? 0.015 -10.633 -3.939 1 98.38 89 ILE A O 1
ATOM 737 N N . SER A 1 90 ? 0.403 -12.586 -2.939 1 96.69 90 SER A N 1
ATOM 738 C CA . SER A 1 90 ? 1.726 -12.195 -2.469 1 96.69 90 SER A CA 1
ATOM 739 C C . SER A 1 90 ? 2.775 -12.359 -3.564 1 96.69 90 SER A C 1
ATOM 741 O O . SER A 1 90 ? 3.715 -11.57 -3.656 1 96.69 90 SER A O 1
ATOM 743 N N . SER A 1 91 ? 2.627 -13.383 -4.312 1 95.75 91 SER A N 1
ATOM 744 C CA . SER A 1 91 ? 3.557 -13.664 -5.402 1 95.75 91 SER A CA 1
ATOM 745 C C . SER A 1 91 ? 2.891 -14.484 -6.5 1 95.75 91 SER A C 1
ATOM 747 O O . SER A 1 91 ? 2.105 -15.391 -6.219 1 95.75 91 SER A O 1
ATOM 749 N N . LEU A 1 92 ? 3.15 -14.133 -7.664 1 96.69 92 LEU A N 1
ATOM 750 C CA . LEU A 1 92 ? 2.764 -14.859 -8.867 1 96.69 92 LEU A CA 1
ATOM 751 C C . LEU A 1 92 ? 3.873 -14.812 -9.914 1 96.69 92 LEU A C 1
ATOM 753 O O . LEU A 1 92 ? 4.371 -13.734 -10.242 1 96.69 92 LEU A O 1
ATOM 757 N N . ALA A 1 93 ? 4.285 -15.914 -10.336 1 96.38 93 ALA A N 1
ATOM 758 C CA . ALA A 1 93 ? 5.324 -15.945 -11.359 1 96.38 93 ALA A CA 1
ATOM 759 C C . ALA A 1 93 ? 5.109 -17.109 -12.328 1 96.38 93 ALA A C 1
ATOM 761 O O . ALA A 1 93 ? 4.656 -18.188 -11.93 1 96.38 93 ALA A O 1
ATOM 762 N N . VAL A 1 94 ? 5.406 -16.844 -13.555 1 96.38 94 VAL A N 1
ATOM 763 C CA . VAL A 1 94 ? 5.371 -17.844 -14.617 1 96.38 94 VAL A CA 1
ATOM 764 C C . VAL A 1 94 ? 6.758 -17.984 -15.242 1 96.38 94 VAL A C 1
ATOM 766 O O . VAL A 1 94 ? 7.438 -16.984 -15.492 1 96.38 94 VAL A O 1
ATOM 769 N N . SER A 1 95 ? 7.152 -19.234 -15.43 1 95.69 95 SER A N 1
ATOM 770 C CA . SER A 1 95 ? 8.445 -19.469 -16.062 1 95.69 95 SER A CA 1
ATOM 771 C C . SER A 1 95 ? 8.438 -19.016 -17.516 1 95.69 95 SER A C 1
ATOM 773 O O . SER A 1 95 ? 7.375 -18.859 -18.125 1 95.69 95 SER A O 1
ATOM 775 N N . LYS A 1 96 ? 9.625 -18.781 -18.031 1 93.06 96 LYS A N 1
ATOM 776 C CA . LYS A 1 96 ? 9.75 -18.406 -19.438 1 93.06 96 LYS A CA 1
ATOM 777 C C . LYS A 1 96 ? 9.078 -19.438 -20.344 1 93.06 96 LYS A C 1
ATOM 779 O O . LYS A 1 96 ? 8.406 -19.062 -21.312 1 93.06 96 LYS A O 1
ATOM 784 N N . GLU A 1 97 ? 9.188 -20.641 -20.031 1 92.19 97 GLU A N 1
ATOM 785 C CA . GLU A 1 97 ? 8.633 -21.734 -20.812 1 92.19 97 GLU A CA 1
ATOM 786 C C . GLU A 1 97 ? 7.113 -21.766 -20.734 1 92.19 97 GLU A C 1
ATOM 788 O O . GLU A 1 97 ? 6.453 -22.391 -21.578 1 92.19 97 GLU A O 1
ATOM 793 N N . GLY A 1 98 ? 6.594 -21.156 -19.719 1 92.75 98 GLY A N 1
ATOM 794 C CA . GLY A 1 98 ? 5.152 -21.156 -19.516 1 92.75 98 GLY A CA 1
ATOM 795 C C . GLY A 1 98 ? 4.465 -19.938 -20.094 1 92.75 98 GLY A C 1
ATOM 796 O O . GLY A 1 98 ? 3.232 -19.859 -20.109 1 92.75 98 GLY A O 1
ATOM 797 N N . GLU A 1 99 ? 5.219 -18.969 -20.594 1 91.12 99 GLU A N 1
ATOM 798 C CA . GLU A 1 99 ? 4.645 -17.734 -21.109 1 91.12 99 GLU A CA 1
ATOM 799 C C . GLU A 1 99 ? 3.818 -18 -22.375 1 91.12 99 GLU A C 1
ATOM 801 O O . GLU A 1 99 ? 4.203 -18.812 -23.219 1 91.12 99 GLU A O 1
ATOM 806 N N . GLY A 1 100 ? 2.695 -17.344 -22.438 1 90.5 100 GLY A N 1
ATOM 807 C CA . GLY A 1 100 ? 1.856 -17.453 -23.625 1 90.5 100 GLY A CA 1
ATOM 808 C C . GLY A 1 100 ? 1.054 -18.734 -23.656 1 90.5 100 GLY A C 1
ATOM 809 O O . GLY A 1 100 ? 0.475 -19.078 -24.703 1 90.5 100 GLY A O 1
ATOM 810 N N . LYS A 1 101 ? 1 -19.5 -22.578 1 92.5 101 LYS A N 1
ATOM 811 C CA . LYS A 1 101 ? 0.338 -20.797 -22.562 1 92.5 101 LYS A CA 1
ATOM 812 C C . LYS A 1 101 ? -0.864 -20.797 -21.625 1 92.5 101 LYS A C 1
ATOM 814 O O . LYS A 1 101 ? -1.385 -21.844 -21.266 1 92.5 101 LYS A O 1
ATOM 819 N N . GLY A 1 102 ? -1.232 -19.625 -21.109 1 94.38 102 GLY A N 1
ATOM 820 C CA . GLY A 1 102 ? -2.41 -19.5 -20.266 1 94.38 102 GLY A CA 1
ATOM 821 C C . GLY A 1 102 ? -2.143 -19.844 -18.812 1 94.38 102 GLY A C 1
ATOM 822 O O . GLY A 1 102 ? -3.076 -19.984 -18.031 1 94.38 102 GLY A O 1
ATOM 823 N N . ILE A 1 103 ? -0.896 -19.969 -18.422 1 96.38 103 ILE A N 1
ATOM 824 C CA . ILE A 1 103 ? -0.516 -20.375 -17.078 1 96.38 103 ILE A CA 1
ATOM 825 C C . ILE A 1 103 ? -0.936 -19.281 -16.078 1 96.38 103 ILE A C 1
ATOM 827 O O . ILE A 1 103 ? -1.572 -19.578 -15.062 1 96.38 103 ILE A O 1
ATOM 831 N N . ALA A 1 104 ? -0.631 -18.109 -16.375 1 96.19 104 ALA A N 1
ATOM 832 C CA . ALA A 1 104 ? -0.966 -17 -15.484 1 96.19 104 ALA A CA 1
ATOM 833 C C . ALA A 1 104 ? -2.475 -16.906 -15.273 1 96.19 104 ALA A C 1
ATOM 835 O O . ALA A 1 104 ? -2.938 -16.688 -14.148 1 96.19 104 ALA A O 1
ATOM 836 N N . LYS A 1 105 ? -3.197 -17.031 -16.344 1 96.06 105 LYS A N 1
ATOM 837 C CA . LYS A 1 105 ? -4.652 -17 -16.266 1 96.06 105 LYS A CA 1
ATOM 838 C C . LYS A 1 105 ? -5.172 -18.078 -15.328 1 96.06 105 LYS A C 1
ATOM 840 O O . LYS A 1 105 ? -6.035 -17.828 -14.484 1 96.06 105 LYS A O 1
ATOM 845 N N . SER A 1 106 ? -4.656 -19.25 -15.477 1 97.5 106 SER A N 1
ATOM 846 C CA . SER A 1 106 ? -5.07 -20.359 -14.641 1 97.5 106 SER A CA 1
ATOM 847 C C . SER A 1 106 ? -4.75 -20.094 -13.172 1 97.5 106 SER A C 1
ATOM 849 O O . SER A 1 106 ? -5.555 -20.406 -12.289 1 97.5 106 SER A O 1
ATOM 851 N N . LEU A 1 107 ? -3.604 -19.562 -12.906 1 98.31 107 LEU A N 1
ATOM 852 C CA . LEU A 1 107 ? -3.205 -19.234 -11.547 1 98.31 107 LEU A CA 1
ATOM 853 C C . LEU A 1 107 ? -4.105 -18.156 -10.961 1 98.31 107 LEU A C 1
ATOM 855 O O . LEU A 1 107 ? -4.496 -18.219 -9.789 1 98.31 107 LEU A O 1
ATOM 859 N N . MET A 1 108 ? -4.465 -17.188 -11.773 1 98 108 MET A N 1
ATOM 860 C CA . MET A 1 108 ? -5.348 -16.109 -11.328 1 98 108 MET A CA 1
ATOM 861 C C . MET A 1 108 ? -6.738 -16.641 -11 1 98 108 MET A C 1
ATOM 863 O O . MET A 1 108 ? -7.355 -16.219 -10.023 1 98 108 MET A O 1
ATOM 867 N N . GLU A 1 109 ? -7.238 -17.516 -11.828 1 97.88 109 GLU A N 1
ATOM 868 C CA . GLU A 1 109 ? -8.516 -18.172 -11.539 1 97.88 109 GLU A CA 1
ATOM 869 C C . GLU A 1 109 ? -8.477 -18.922 -10.219 1 97.88 109 GLU A C 1
ATOM 871 O O . GLU A 1 109 ? -9.43 -18.891 -9.445 1 97.88 109 GLU A O 1
ATOM 876 N N . LYS A 1 110 ? -7.383 -19.578 -9.992 1 98.56 110 LYS A N 1
ATOM 877 C CA . LYS A 1 110 ? -7.195 -20.266 -8.719 1 98.56 110 LYS A CA 1
ATOM 878 C C . LYS A 1 110 ? -7.203 -19.297 -7.551 1 98.56 110 LYS A C 1
ATOM 880 O O . LYS A 1 110 ? -7.742 -19.594 -6.48 1 98.56 110 LYS A O 1
ATOM 885 N N . ALA A 1 111 ? -6.57 -18.156 -7.691 1 98.69 111 ALA A N 1
ATOM 886 C CA . ALA A 1 111 ? -6.543 -17.125 -6.652 1 98.69 111 ALA A CA 1
ATOM 887 C C . ALA A 1 111 ? -7.957 -16.703 -6.27 1 98.69 111 ALA A C 1
ATOM 889 O O . ALA A 1 111 ? -8.273 -16.547 -5.086 1 98.69 111 ALA A O 1
ATOM 890 N N . GLU A 1 112 ? -8.781 -16.484 -7.285 1 98.5 112 GLU A N 1
ATOM 891 C CA . GLU A 1 112 ? -10.164 -16.062 -7.035 1 98.5 112 GLU A CA 1
ATOM 892 C C . GLU A 1 112 ? -10.945 -17.172 -6.332 1 98.5 112 GLU A C 1
ATOM 894 O O . GLU A 1 112 ? -11.688 -16.906 -5.383 1 98.5 112 GLU A O 1
ATOM 899 N N . GLU A 1 113 ? -10.773 -18.375 -6.836 1 98.31 113 GLU A N 1
ATOM 900 C CA . GLU A 1 113 ? -11.43 -19.516 -6.211 1 98.31 113 GLU A CA 1
ATOM 901 C C . GLU A 1 113 ? -11.047 -19.641 -4.742 1 98.31 113 GLU A C 1
ATOM 903 O O . GLU A 1 113 ? -11.906 -19.828 -3.881 1 98.31 113 GLU A O 1
ATOM 908 N N . TRP A 1 114 ? -9.766 -19.578 -4.492 1 98.25 114 TRP A N 1
ATOM 909 C CA . TRP A 1 114 ? -9.234 -19.656 -3.139 1 98.25 114 TRP A CA 1
ATOM 910 C C . TRP A 1 114 ? -9.836 -18.578 -2.248 1 98.25 114 TRP A C 1
ATOM 912 O O . TRP A 1 114 ? -10.312 -18.859 -1.147 1 98.25 114 TRP A O 1
ATOM 922 N N . SER A 1 115 ? -9.859 -17.391 -2.688 1 98.38 115 SER A N 1
ATOM 923 C CA . SER A 1 115 ? -10.375 -16.266 -1.918 1 98.38 115 SER A CA 1
ATOM 924 C C . SER A 1 115 ? -11.859 -16.438 -1.607 1 98.38 115 SER A C 1
ATOM 926 O O . SER A 1 115 ? -12.297 -16.219 -0.475 1 98.38 115 SER A O 1
ATOM 928 N N . ARG A 1 116 ? -12.633 -16.875 -2.604 1 98.12 116 ARG A N 1
ATOM 929 C CA . ARG A 1 116 ? -14.055 -17.125 -2.408 1 98.12 116 ARG A CA 1
ATOM 930 C C . ARG A 1 116 ? -14.281 -18.219 -1.376 1 98.12 116 ARG A C 1
ATOM 932 O O . ARG A 1 116 ? -15.195 -18.125 -0.552 1 98.12 116 ARG A O 1
ATOM 939 N N . SER A 1 117 ? -13.461 -19.219 -1.499 1 97.56 117 SER A N 1
ATOM 940 C CA . SER A 1 117 ? -13.609 -20.344 -0.582 1 97.56 117 SER A CA 1
ATOM 941 C C . SER A 1 117 ? -13.367 -19.922 0.862 1 97.56 117 SER A C 1
ATOM 943 O O . SER A 1 117 ? -13.867 -20.547 1.795 1 97.56 117 SER A O 1
ATOM 945 N N . LYS A 1 118 ? -12.625 -18.828 1.078 1 97.19 118 LYS A N 1
ATOM 946 C CA . LYS A 1 118 ? -12.328 -18.312 2.41 1 97.19 118 LYS A CA 1
ATOM 947 C C . LYS A 1 118 ? -13.367 -17.266 2.838 1 97.19 118 LYS A C 1
ATOM 949 O O . LYS A 1 118 ? -13.289 -16.734 3.943 1 97.19 118 LYS A O 1
ATOM 954 N N . GLY A 1 119 ? -14.305 -16.922 1.899 1 97 119 GLY A N 1
ATOM 955 C CA . GLY A 1 119 ? -15.359 -15.961 2.195 1 97 119 GLY A CA 1
ATOM 956 C C . GLY A 1 119 ? -14.93 -14.516 1.983 1 97 119 GLY A C 1
ATOM 957 O O . GLY A 1 119 ? -15.609 -13.594 2.43 1 97 119 GLY A O 1
ATOM 958 N N . TYR A 1 120 ? -13.781 -14.359 1.379 1 97.5 120 TYR A N 1
ATOM 959 C CA . TYR A 1 120 ? -13.32 -13 1.108 1 97.5 120 TYR A CA 1
ATOM 960 C C . TYR A 1 120 ? -14.102 -12.375 -0.042 1 97.5 120 TYR A C 1
ATOM 962 O O . TYR A 1 120 ? -14.422 -13.055 -1.021 1 97.5 120 TYR A O 1
ATOM 970 N N . LYS A 1 121 ? -14.344 -11.109 0.045 1 97.31 121 LYS A N 1
ATOM 971 C CA . LY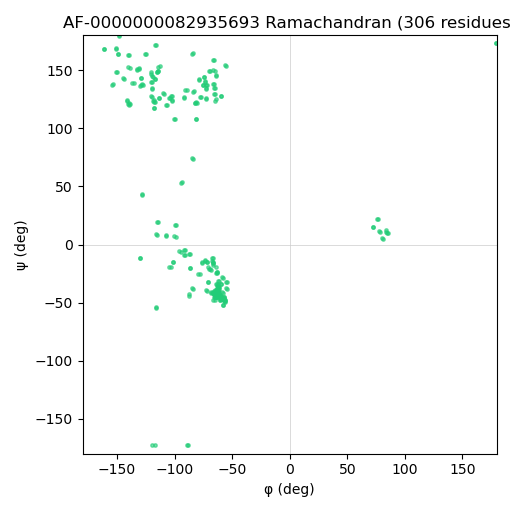S A 1 121 ? -15.117 -10.414 -0.979 1 97.31 121 LYS A CA 1
ATOM 972 C C . LYS A 1 121 ? -14.203 -9.641 -1.929 1 97.31 121 LYS A C 1
ATOM 974 O O . LYS A 1 121 ? -14.641 -9.188 -2.988 1 97.31 121 LYS A O 1
ATOM 979 N N . GLN A 1 122 ? -12.969 -9.445 -1.543 1 98.06 122 GLN A N 1
ATOM 980 C CA . GLN A 1 122 ? -11.977 -8.766 -2.367 1 98.06 122 GLN A CA 1
ATOM 981 C C . GLN A 1 122 ? -10.695 -9.594 -2.479 1 98.06 122 GLN A C 1
ATOM 983 O O . GLN A 1 122 ? -10.312 -10.289 -1.535 1 98.06 122 GLN A O 1
ATOM 988 N N . LEU A 1 123 ? -10.102 -9.562 -3.586 1 98.62 123 LEU A N 1
ATOM 989 C CA . LEU A 1 123 ? -8.75 -10.047 -3.84 1 98.62 123 LEU A CA 1
ATOM 990 C C . LEU A 1 123 ? -7.816 -8.891 -4.188 1 98.62 123 LEU A C 1
ATOM 992 O O . LEU A 1 123 ? -8.141 -8.055 -5.035 1 98.62 123 LEU A O 1
ATOM 996 N N . THR A 1 124 ? -6.734 -8.82 -3.436 1 98.69 124 THR A N 1
ATOM 997 C CA . THR A 1 124 ? -5.875 -7.641 -3.516 1 98.69 124 THR A CA 1
ATOM 998 C C . THR A 1 124 ? -4.438 -8.039 -3.822 1 98.69 124 THR A C 1
ATOM 1000 O O . THR A 1 124 ? -4.082 -9.219 -3.744 1 98.69 124 THR A O 1
ATOM 1003 N N . LEU A 1 125 ? -3.668 -7.117 -4.23 1 98.38 125 LEU A N 1
ATOM 1004 C CA . LEU A 1 125 ? -2.232 -7.262 -4.441 1 98.38 125 LEU A CA 1
ATOM 1005 C C . LEU A 1 125 ? -1.548 -5.902 -4.48 1 98.38 125 LEU A C 1
ATOM 1007 O O . LEU A 1 125 ? -2.217 -4.867 -4.523 1 98.38 125 LEU A O 1
ATOM 1011 N N . ASN A 1 126 ? -0.253 -5.941 -4.422 1 97.88 126 ASN A N 1
ATOM 1012 C CA . ASN A 1 126 ? 0.576 -4.754 -4.594 1 97.88 126 ASN A CA 1
ATOM 1013 C C . ASN A 1 126 ? 1.526 -4.898 -5.781 1 97.88 126 ASN A C 1
ATOM 1015 O O . ASN A 1 126 ? 2.094 -5.969 -5.996 1 97.88 126 ASN A O 1
ATOM 1019 N N . VAL A 1 127 ? 1.701 -3.848 -6.527 1 97.19 127 VAL A N 1
ATOM 1020 C CA . VAL A 1 127 ? 2.598 -3.791 -7.676 1 97.19 127 VAL A CA 1
ATOM 1021 C C . VAL A 1 127 ? 3.502 -2.566 -7.57 1 97.19 127 VAL A C 1
ATOM 1023 O O . VAL A 1 127 ? 3.041 -1.476 -7.223 1 97.19 127 VAL A O 1
ATOM 1026 N N . PHE A 1 128 ? 4.754 -2.764 -7.859 1 96.31 128 PHE A N 1
ATOM 1027 C CA . PHE A 1 128 ? 5.594 -1.581 -7.996 1 96.31 128 PHE A CA 1
ATOM 1028 C C . PHE A 1 128 ? 5.148 -0.735 -9.18 1 96.31 128 PHE A C 1
ATOM 1030 O O . PHE A 1 128 ? 4.887 -1.263 -10.266 1 96.31 128 PHE A O 1
ATOM 1037 N N . ALA A 1 129 ? 5.074 0.577 -8.938 1 96.62 129 ALA A N 1
ATOM 1038 C CA . ALA A 1 129 ? 4.523 1.506 -9.922 1 96.62 129 ALA A CA 1
ATOM 1039 C C . ALA A 1 129 ? 5.305 1.446 -11.227 1 96.62 129 ALA A C 1
ATOM 1041 O O . ALA A 1 129 ? 4.742 1.653 -12.305 1 96.62 129 ALA A O 1
ATOM 1042 N N . ARG A 1 130 ? 6.547 1.117 -11.258 1 94.88 130 ARG A N 1
ATOM 1043 C CA . ARG A 1 130 ? 7.395 1.09 -12.445 1 94.88 130 ARG A CA 1
ATOM 1044 C C . ARG A 1 130 ? 7.285 -0.25 -13.164 1 94.88 130 ARG A C 1
ATOM 1046 O O . ARG A 1 130 ? 7.828 -0.418 -14.258 1 94.88 130 ARG A O 1
ATOM 1053 N N . ASN A 1 131 ? 6.625 -1.191 -12.555 1 94.25 131 ASN A N 1
ATOM 1054 C CA . ASN A 1 131 ? 6.387 -2.48 -13.195 1 94.25 131 ASN A CA 1
ATOM 1055 C C . ASN A 1 131 ? 5.16 -2.439 -14.102 1 94.25 131 ASN A C 1
ATOM 1057 O O . ASN A 1 131 ? 4.141 -3.07 -13.805 1 94.25 131 ASN A O 1
ATOM 1061 N N . GLU A 1 132 ? 5.301 -1.815 -15.195 1 94.5 132 GLU A N 1
ATOM 1062 C CA . GLU A 1 132 ? 4.195 -1.581 -16.125 1 94.5 132 GLU A CA 1
ATOM 1063 C C . GLU A 1 132 ? 3.617 -2.896 -16.625 1 94.5 132 GLU A C 1
ATOM 1065 O O . GLU A 1 132 ? 2.41 -3.006 -16.859 1 94.5 132 GLU A O 1
ATOM 1070 N N . ARG A 1 133 ? 4.434 -3.809 -16.812 1 92.25 133 ARG A N 1
ATOM 1071 C CA . ARG A 1 133 ? 3.994 -5.113 -17.297 1 92.25 133 ARG A CA 1
ATOM 1072 C C . ARG A 1 133 ? 3.002 -5.754 -16.328 1 92.25 133 ARG A C 1
ATOM 1074 O O . ARG A 1 133 ? 1.944 -6.234 -16.75 1 92.25 133 ARG A O 1
ATOM 1081 N N . ALA A 1 134 ? 3.34 -5.738 -15.078 1 94.75 134 ALA A N 1
ATOM 1082 C CA . ALA A 1 134 ? 2.459 -6.316 -14.07 1 94.75 134 ALA A CA 1
ATOM 1083 C C . ALA A 1 134 ? 1.165 -5.516 -13.945 1 94.75 134 ALA A C 1
ATOM 1085 O O . ALA A 1 134 ? 0.079 -6.09 -13.844 1 94.75 134 ALA A O 1
ATOM 1086 N N . LEU A 1 135 ? 1.25 -4.172 -13.969 1 96.69 135 LEU A N 1
ATOM 1087 C CA . LEU A 1 135 ? 0.069 -3.32 -13.891 1 96.69 135 LEU A CA 1
ATOM 1088 C C . LEU A 1 135 ? -0.9 -3.625 -15.031 1 96.69 135 LEU A C 1
ATOM 1090 O O . LEU A 1 135 ? -2.105 -3.764 -14.805 1 96.69 135 LEU A O 1
ATOM 1094 N N . ASN A 1 136 ? -0.367 -3.717 -16.203 1 95.75 136 ASN A N 1
ATOM 1095 C CA . ASN A 1 136 ? -1.182 -4.039 -17.375 1 95.75 136 ASN A CA 1
ATOM 1096 C C . ASN A 1 136 ? -1.784 -5.438 -17.266 1 95.75 136 ASN A C 1
ATOM 1098 O O . ASN A 1 136 ? -2.945 -5.648 -17.625 1 95.75 136 ASN A O 1
ATOM 1102 N N . PHE A 1 137 ? -0.988 -6.336 -16.812 1 95.38 137 PHE A N 1
ATOM 1103 C CA . PHE A 1 137 ? -1.429 -7.719 -16.656 1 95.38 137 PHE A CA 1
ATOM 1104 C C . PHE A 1 137 ? -2.639 -7.793 -15.734 1 95.38 137 PHE A C 1
ATOM 1106 O O . PHE A 1 137 ? -3.678 -8.344 -16.109 1 95.38 137 PHE A O 1
ATOM 1113 N N . TYR A 1 138 ? -2.543 -7.199 -14.531 1 97.56 138 TYR A N 1
ATOM 1114 C CA . TYR A 1 138 ? -3.613 -7.312 -13.547 1 97.56 138 TYR A CA 1
ATOM 1115 C C . TYR A 1 138 ? -4.836 -6.512 -13.977 1 97.56 138 TYR A C 1
ATOM 1117 O O . TYR A 1 138 ? -5.969 -6.875 -13.656 1 97.56 138 TYR A O 1
ATOM 1125 N N . SER A 1 139 ? -4.582 -5.414 -14.68 1 97.31 139 SER A N 1
ATOM 1126 C CA . SER A 1 139 ? -5.703 -4.641 -15.211 1 97.31 139 SER A CA 1
ATOM 1127 C C . SER A 1 139 ? -6.559 -5.484 -16.156 1 97.31 139 SER A C 1
ATOM 1129 O O . SER A 1 139 ? -7.785 -5.355 -16.156 1 97.31 139 SER A O 1
ATOM 1131 N N . LYS A 1 140 ? -5.969 -6.391 -16.891 1 95.75 140 LYS A N 1
ATOM 1132 C CA . LYS A 1 140 ? -6.68 -7.273 -17.797 1 95.75 140 LYS A CA 1
ATOM 1133 C C . LYS A 1 140 ? -7.539 -8.281 -17.047 1 95.75 140 LYS A C 1
ATOM 1135 O O . LYS A 1 140 ? -8.477 -8.852 -17.594 1 95.75 140 LYS A O 1
ATOM 1140 N N . PHE A 1 141 ? -7.207 -8.492 -15.828 1 96.19 141 PHE A N 1
ATOM 1141 C CA . PHE A 1 141 ? -7.973 -9.406 -14.984 1 96.19 141 PHE A CA 1
ATOM 1142 C C . PHE A 1 141 ? -8.93 -8.641 -14.078 1 96.19 141 PHE A C 1
ATOM 1144 O O . PHE A 1 141 ? -9.289 -9.117 -13 1 96.19 141 PHE A O 1
ATOM 1151 N N . GLU A 1 142 ? -9.188 -7.387 -14.398 1 95.56 142 GLU A N 1
ATOM 1152 C CA . GLU A 1 142 ? -10.234 -6.562 -13.805 1 95.56 142 GLU A CA 1
ATOM 1153 C C . GLU A 1 142 ? -9.828 -6.082 -12.414 1 95.56 142 GLU A C 1
ATOM 1155 O O . GLU A 1 142 ? -10.688 -5.832 -11.562 1 95.56 142 GLU A O 1
ATOM 1160 N N . TYR A 1 143 ? -8.555 -6.059 -12.148 1 98 143 TYR A N 1
ATOM 1161 C CA . TYR A 1 143 ? -8.086 -5.348 -10.969 1 98 143 TYR A CA 1
ATOM 1162 C C . TYR A 1 143 ? -8.023 -3.848 -11.219 1 98 143 TYR A C 1
ATOM 1164 O O . TYR A 1 143 ? -7.664 -3.406 -12.312 1 98 143 TYR A O 1
ATOM 1172 N N . GLU A 1 144 ? -8.398 -3.137 -10.172 1 97.62 144 GLU A N 1
ATOM 1173 C CA . GLU A 1 144 ? -8.367 -1.68 -10.25 1 97.62 144 GLU A CA 1
ATOM 1174 C C . GLU A 1 144 ? -7.422 -1.091 -9.211 1 97.62 144 GLU A C 1
ATOM 1176 O O . GLU A 1 144 ? -7.344 -1.589 -8.086 1 97.62 144 GLU A O 1
ATOM 1181 N N . LYS A 1 145 ? -6.754 -0.018 -9.594 1 98.06 145 LYS A N 1
ATOM 1182 C CA . LYS A 1 145 ? -5.906 0.692 -8.641 1 98.06 145 LYS A CA 1
ATOM 1183 C C . LYS A 1 145 ? -6.738 1.312 -7.52 1 98.06 145 LYS A C 1
ATOM 1185 O O . LYS A 1 145 ? -7.754 1.959 -7.777 1 98.06 145 LYS A O 1
ATOM 1190 N N . GLU A 1 146 ? -6.348 1.062 -6.32 1 97.75 146 GLU A N 1
ATOM 1191 C CA . GLU A 1 146 ? -7.129 1.629 -5.223 1 97.75 146 GLU A CA 1
ATOM 1192 C C . GLU A 1 146 ? -6.297 2.617 -4.41 1 97.75 146 GLU A C 1
ATOM 1194 O O . GLU A 1 146 ? -6.719 3.754 -4.184 1 97.75 146 GLU A O 1
ATOM 1199 N N . VAL A 1 147 ? -5.129 2.17 -3.928 1 97.88 147 VAL A N 1
ATOM 1200 C CA . VAL A 1 147 ? -4.293 2.996 -3.064 1 97.88 147 VAL A CA 1
ATOM 1201 C C . VAL A 1 147 ? -2.877 3.066 -3.627 1 97.88 147 VAL A C 1
ATOM 1203 O O . VAL A 1 147 ? -2.332 2.057 -4.078 1 97.88 147 VAL A O 1
ATOM 1206 N N . ILE A 1 148 ? -2.277 4.195 -3.621 1 98.38 148 ILE A N 1
ATOM 1207 C CA . ILE A 1 148 ? -0.925 4.422 -4.121 1 98.38 148 ILE A CA 1
ATOM 1208 C C . ILE A 1 148 ? -0.024 4.891 -2.982 1 98.38 148 ILE A C 1
ATOM 1210 O O . ILE A 1 148 ? -0.285 5.926 -2.361 1 98.38 148 ILE A O 1
ATOM 1214 N N . LYS A 1 149 ? 0.952 4.133 -2.688 1 98.31 149 LYS A N 1
ATOM 1215 C CA . LYS A 1 149 ? 2.004 4.586 -1.783 1 98.31 149 LYS A CA 1
ATOM 1216 C C . LYS A 1 149 ? 2.973 5.523 -2.494 1 98.31 149 LYS A C 1
ATOM 1218 O O . LYS A 1 149 ? 3.537 5.172 -3.533 1 98.31 149 LYS A O 1
ATOM 1223 N N . MET A 1 150 ? 3.199 6.668 -1.96 1 98.56 150 MET A N 1
ATOM 1224 C CA . MET A 1 150 ? 4.148 7.637 -2.5 1 98.56 150 MET A CA 1
ATOM 1225 C C . MET A 1 150 ? 5.312 7.852 -1.538 1 98.56 150 MET A C 1
ATOM 1227 O O . MET A 1 150 ? 5.16 7.699 -0.325 1 98.56 150 MET A O 1
ATOM 1231 N N . VAL A 1 151 ? 6.469 8.156 -2.123 1 98.25 151 VAL A N 1
ATOM 1232 C CA . VAL A 1 151 ? 7.68 8.281 -1.32 1 98.25 151 VAL A CA 1
ATOM 1233 C C . VAL A 1 151 ? 8.477 9.508 -1.769 1 98.25 151 VAL A C 1
ATOM 1235 O O . VAL A 1 151 ? 8.57 9.789 -2.965 1 98.25 151 VAL A O 1
ATOM 1238 N N . LYS A 1 152 ? 8.992 10.219 -0.917 1 97.94 152 LYS A N 1
ATOM 1239 C CA . LYS A 1 152 ? 10.008 11.242 -1.135 1 97.94 152 LYS A CA 1
ATOM 1240 C C . LYS A 1 152 ? 11.297 10.906 -0.394 1 97.94 152 LYS A C 1
ATOM 1242 O O . LYS A 1 152 ? 11.273 10.656 0.813 1 97.94 152 LYS A O 1
ATOM 1247 N N . GLU A 1 153 ? 12.375 10.836 -1.058 1 96.88 153 GLU A N 1
ATOM 1248 C CA . GLU A 1 153 ? 13.68 10.688 -0.417 1 96.88 153 GLU A CA 1
ATOM 1249 C C . GLU A 1 153 ? 14.102 11.984 0.263 1 96.88 153 GLU A C 1
ATOM 1251 O O . GLU A 1 153 ? 13.961 13.07 -0.311 1 96.88 153 GLU A O 1
ATOM 1256 N N . LEU A 1 154 ? 14.57 11.789 1.48 1 95.19 154 LEU A N 1
ATOM 1257 C CA . LEU A 1 154 ? 15.016 12.945 2.24 1 95.19 154 LEU A CA 1
ATOM 1258 C C . LEU A 1 154 ? 16.531 13.078 2.197 1 95.19 154 LEU A C 1
ATOM 1260 O O . LEU A 1 154 ? 17.25 12.078 2.238 1 95.19 154 LEU A O 1
ATOM 1264 N N . THR A 1 155 ? 17.203 14.008 1.525 1 78.88 155 THR A N 1
ATOM 1265 C CA . THR A 1 155 ? 18.625 14.281 1.497 1 78.88 155 THR A CA 1
ATOM 1266 C C . THR A 1 155 ? 19.094 14.898 2.814 1 78.88 155 THR A C 1
ATOM 1268 O O . THR A 1 155 ? 18.312 15.57 3.494 1 78.88 155 THR A O 1
ATOM 1271 N N . MET B 1 1 ? 0.63 37.281 6.156 1 79.19 1 MET B N 1
ATOM 1272 C CA . MET B 1 1 ? 0.138 36.406 7.203 1 79.19 1 MET B CA 1
ATOM 1273 C C . MET B 1 1 ? 1.232 35.438 7.664 1 79.19 1 MET B C 1
ATOM 1275 O O . MET B 1 1 ? 1.944 34.875 6.844 1 79.19 1 MET B O 1
ATOM 1279 N N . GLN B 1 2 ? 1.48 35.469 8.961 1 90.62 2 GLN B N 1
ATOM 1280 C CA . GLN B 1 2 ? 2.51 34.594 9.508 1 90.62 2 GLN B CA 1
ATOM 1281 C C . GLN B 1 2 ? 1.91 33.25 9.961 1 90.62 2 GLN B C 1
ATOM 1283 O O . GLN B 1 2 ? 0.877 33.25 10.633 1 90.62 2 GLN B O 1
ATOM 1288 N N . ILE B 1 3 ? 2.387 32.094 9.555 1 95.06 3 ILE B N 1
ATOM 1289 C CA . ILE B 1 3 ? 1.9 30.781 9.906 1 95.06 3 ILE B CA 1
ATOM 1290 C C . ILE B 1 3 ? 2.854 30.125 10.906 1 95.06 3 ILE B C 1
ATOM 1292 O O . ILE B 1 3 ? 4.074 30.172 10.734 1 95.06 3 ILE B O 1
ATOM 1296 N N . THR B 1 4 ? 2.344 29.719 11.961 1 97.06 4 THR B N 1
ATOM 1297 C CA . THR B 1 4 ? 3.113 28.984 12.961 1 97.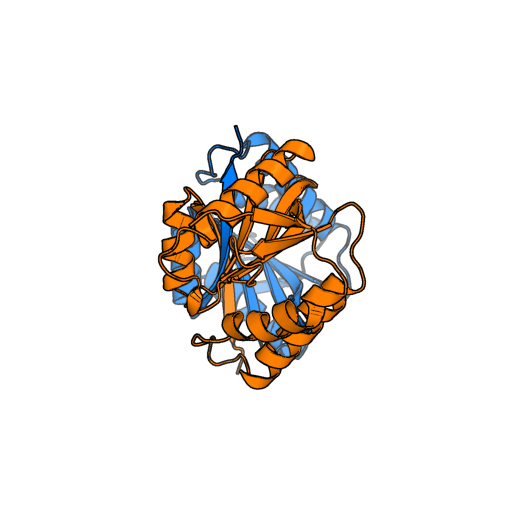06 4 THR B CA 1
ATOM 1298 C C . THR B 1 4 ? 2.689 27.516 13 1 97.06 4 THR B C 1
ATOM 1300 O O . THR B 1 4 ? 1.496 27.203 13.023 1 97.06 4 THR B O 1
ATOM 1303 N N . ILE B 1 5 ? 3.65 26.594 12.938 1 98.38 5 ILE B N 1
ATOM 1304 C CA . ILE B 1 5 ? 3.408 25.172 13.117 1 98.38 5 ILE B CA 1
ATOM 1305 C C . ILE B 1 5 ? 3.842 24.75 14.516 1 98.38 5 ILE B C 1
ATOM 1307 O O . ILE B 1 5 ? 4.996 24.938 14.906 1 98.38 5 ILE B O 1
ATOM 1311 N N . ARG B 1 6 ? 2.971 24.203 15.227 1 98.12 6 ARG B N 1
ATOM 1312 C CA . ARG B 1 6 ? 3.293 23.781 16.594 1 98.12 6 ARG B CA 1
ATOM 1313 C C . ARG B 1 6 ? 2.656 22.422 16.906 1 98.12 6 ARG B C 1
ATOM 1315 O O . ARG B 1 6 ? 1.729 22 16.203 1 98.12 6 ARG B O 1
ATOM 1322 N N . SER B 1 7 ? 3.133 21.766 17.938 1 98.06 7 SER B N 1
ATOM 1323 C CA . SER B 1 7 ? 2.525 20.516 18.406 1 98.06 7 SER B CA 1
ATOM 1324 C C . SER B 1 7 ? 1.099 20.75 18.906 1 98.06 7 SER B C 1
ATOM 1326 O O . SER B 1 7 ? 0.806 21.781 19.5 1 98.06 7 SER B O 1
ATOM 1328 N N . MET B 1 8 ? 0.257 19.812 18.688 1 97.88 8 MET B N 1
ATOM 1329 C CA . MET B 1 8 ? -1.136 19.922 19.109 1 97.88 8 MET B CA 1
ATOM 1330 C C . MET B 1 8 ? -1.238 19.969 20.641 1 97.88 8 MET B C 1
ATOM 1332 O O . MET B 1 8 ? -0.38 19.438 21.344 1 97.88 8 MET B O 1
ATOM 1336 N N . THR B 1 9 ? -2.273 20.672 21.125 1 96.88 9 THR B N 1
ATOM 1337 C CA . THR B 1 9 ? -2.699 20.609 22.516 1 96.88 9 THR B CA 1
ATOM 1338 C C . THR B 1 9 ? -4.105 20.031 22.625 1 96.88 9 THR B C 1
ATOM 1340 O O . THR B 1 9 ? -4.762 19.781 21.625 1 96.88 9 THR B O 1
ATOM 1343 N N . GLU B 1 10 ? -4.559 19.766 23.797 1 95.81 10 GLU B N 1
ATOM 1344 C CA . GLU B 1 10 ? -5.898 19.234 24.047 1 95.81 10 GLU B CA 1
ATOM 1345 C C . GLU B 1 10 ? -6.969 20.141 23.422 1 95.81 10 GLU B C 1
ATOM 1347 O O . GLU B 1 10 ? -8.008 19.656 22.969 1 95.81 10 GLU B O 1
ATOM 1352 N N . GLU B 1 11 ? -6.688 21.344 23.391 1 97.06 11 GLU B N 1
ATOM 1353 C CA . GLU B 1 11 ? -7.664 22.328 22.922 1 97.06 11 GLU B CA 1
ATOM 1354 C C . GLU B 1 11 ? -7.848 22.234 21.406 1 97.06 11 GLU B C 1
ATOM 1356 O O . GLU B 1 11 ? -8.82 22.766 20.859 1 97.06 11 GLU B O 1
ATOM 1361 N N . ASP B 1 12 ? -6.93 21.562 20.766 1 97.75 12 ASP B N 1
ATOM 1362 C CA . ASP B 1 12 ? -6.945 21.516 19.297 1 97.75 12 ASP B CA 1
ATOM 1363 C C . ASP B 1 12 ? -7.73 20.312 18.797 1 97.75 12 ASP B C 1
ATOM 1365 O O . ASP B 1 12 ? -8.039 20.203 17.609 1 97.75 12 ASP B O 1
ATOM 1369 N N . LYS B 1 13 ? -8.102 19.422 19.703 1 96.56 13 LYS B N 1
ATOM 1370 C CA . LYS B 1 13 ? -8.656 18.109 19.344 1 96.56 13 LYS B CA 1
ATOM 1371 C C . LYS B 1 13 ? -9.906 18.25 18.484 1 96.56 13 LYS B C 1
ATOM 1373 O O . LYS B 1 13 ? -10.039 17.578 17.453 1 96.56 13 LYS B O 1
ATOM 1378 N N . GLU B 1 14 ? -10.773 19.109 18.906 1 95.88 14 GLU B N 1
ATOM 1379 C CA . GLU B 1 14 ? -12.031 19.266 18.188 1 95.88 14 GLU B CA 1
ATOM 1380 C C . GLU B 1 14 ? -11.797 19.766 16.766 1 95.88 14 GLU B C 1
ATOM 1382 O O . GLU B 1 14 ? -12.453 19.312 15.836 1 95.88 14 GLU B O 1
ATOM 1387 N N . PHE B 1 15 ? -10.938 20.688 16.656 1 97.38 15 PHE B N 1
ATOM 1388 C CA . PHE B 1 15 ? -10.602 21.203 15.336 1 97.38 15 PHE B CA 1
ATOM 1389 C C . PHE B 1 15 ? -10.047 20.109 14.445 1 97.38 15 PHE B C 1
ATOM 1391 O O . PHE B 1 15 ? -10.469 19.969 13.289 1 97.38 15 PHE B O 1
ATOM 1398 N N . ILE B 1 16 ? -9.133 19.281 14.953 1 97.75 16 ILE B N 1
ATOM 1399 C CA . ILE B 1 16 ? -8.477 18.219 14.195 1 97.75 16 ILE B CA 1
ATOM 1400 C C . ILE B 1 16 ? -9.516 17.172 13.766 1 97.75 16 ILE B C 1
ATOM 1402 O O . ILE B 1 16 ? -9.578 16.812 12.586 1 97.75 16 ILE B O 1
ATOM 1406 N N . ILE B 1 17 ? -10.367 16.797 14.664 1 95.69 17 ILE B N 1
ATOM 1407 C CA . ILE B 1 17 ? -11.391 15.789 14.383 1 95.69 17 ILE B CA 1
ATOM 1408 C C . ILE B 1 17 ? -12.359 16.328 13.328 1 95.69 17 ILE B C 1
ATOM 1410 O O . ILE B 1 17 ? -12.695 15.617 12.375 1 95.69 17 ILE B O 1
ATOM 1414 N N . GLY B 1 18 ? -12.766 17.531 13.5 1 94.31 18 GLY B N 1
ATOM 1415 C CA . GLY B 1 18 ? -13.688 18.141 12.555 1 94.31 18 GLY B CA 1
ATOM 1416 C C . GLY B 1 18 ? -13.109 18.25 11.148 1 94.31 18 GLY B C 1
ATOM 1417 O O . GLY B 1 18 ? -13.828 18.047 10.164 1 94.31 18 GLY B O 1
ATOM 1418 N N . LEU B 1 19 ? -11.859 18.531 11.07 1 94.81 19 LEU B N 1
ATOM 1419 C CA . LEU B 1 19 ? -11.195 18.734 9.781 1 94.81 19 LEU B CA 1
ATOM 1420 C C . LEU B 1 19 ? -10.875 17.391 9.125 1 94.81 19 LEU B C 1
ATOM 1422 O O . LEU B 1 19 ? -10.766 17.312 7.895 1 94.81 19 LEU B O 1
ATOM 1426 N N . SER B 1 20 ? -10.734 16.344 9.875 1 90 20 SER B N 1
ATOM 1427 C CA . SER B 1 20 ? -10.336 15.031 9.367 1 90 20 SER B CA 1
ATOM 1428 C C . SER B 1 20 ? -11.383 14.469 8.406 1 90 20 SER B C 1
ATOM 1430 O O . SER B 1 20 ? -11.062 13.656 7.539 1 90 20 SER B O 1
ATOM 1432 N N . THR B 1 21 ? -12.617 14.914 8.531 1 82.25 21 THR B N 1
ATOM 1433 C CA . THR B 1 21 ? -13.703 14.422 7.688 1 82.25 21 THR B CA 1
ATOM 1434 C C . THR B 1 21 ? -13.484 14.836 6.234 1 82.25 21 THR B C 1
ATOM 1436 O O . THR B 1 21 ? -14.086 14.258 5.324 1 82.25 21 THR B O 1
ATOM 1439 N N . ARG B 1 22 ? -12.648 15.797 6.012 1 81.12 22 ARG B N 1
ATOM 1440 C CA . ARG B 1 22 ? -12.352 16.266 4.66 1 81.12 22 ARG B CA 1
ATOM 1441 C C . ARG B 1 22 ? -11.617 15.188 3.861 1 81.12 22 ARG B C 1
ATOM 1443 O O . ARG B 1 22 ? -11.594 15.234 2.629 1 81.12 22 ARG B O 1
ATOM 1450 N N . PHE B 1 23 ? -11.102 14.18 4.516 1 74.38 23 PHE B N 1
ATOM 1451 C CA . PHE B 1 23 ? -10.32 13.117 3.898 1 74.38 23 PHE B CA 1
ATOM 1452 C C . PHE B 1 23 ? -11.219 12.172 3.107 1 74.38 23 PHE B C 1
ATOM 1454 O O . PHE B 1 23 ? -10.734 11.406 2.271 1 74.38 23 PHE B O 1
ATOM 1461 N N . THR B 1 24 ? -12.461 12.312 3.357 1 79.25 24 THR B N 1
ATOM 1462 C CA . THR B 1 24 ? -13.359 11.359 2.717 1 79.25 24 THR B CA 1
ATOM 1463 C C . THR B 1 24 ? -14.266 12.062 1.709 1 79.25 24 THR B C 1
ATOM 1465 O O . THR B 1 24 ? -15.305 11.531 1.318 1 79.25 24 THR B O 1
ATOM 1468 N N . GLU B 1 25 ? -13.797 13.242 1.337 1 81.12 25 GLU B N 1
ATOM 1469 C CA . GLU B 1 25 ? -14.602 14.016 0.398 1 81.12 25 GLU B CA 1
ATOM 1470 C C . GLU B 1 25 ? -14.172 13.758 -1.043 1 81.12 25 GLU B C 1
ATOM 1472 O O . GLU B 1 25 ? -13.805 14.695 -1.762 1 81.12 25 GLU B O 1
ATOM 1477 N N . PHE B 1 26 ? -14.102 12.547 -1.515 1 84.19 26 PHE B N 1
ATOM 1478 C CA . PHE B 1 26 ? -13.844 12.07 -2.871 1 84.19 26 PHE B CA 1
ATOM 1479 C C . PHE B 1 26 ? -14.523 10.727 -3.107 1 84.19 26 PHE B C 1
ATOM 1481 O O . PHE B 1 26 ? -15.062 10.125 -2.178 1 84.19 26 PHE B O 1
ATOM 1488 N N . ASP B 1 27 ? -14.555 10.305 -4.316 1 87.12 27 ASP B N 1
ATOM 1489 C CA . ASP B 1 27 ? -15.211 9.047 -4.66 1 87.12 27 ASP B CA 1
ATOM 1490 C C . ASP B 1 27 ? -14.305 7.855 -4.379 1 87.12 27 ASP B C 1
ATOM 1492 O O . ASP B 1 27 ? -13.195 7.777 -4.914 1 87.12 27 ASP B O 1
ATOM 1496 N N . PHE B 1 28 ? -14.836 6.977 -3.541 1 90.62 28 PHE B N 1
ATOM 1497 C CA . PHE B 1 28 ? -14.156 5.707 -3.309 1 90.62 28 PHE B CA 1
ATOM 1498 C C . PHE B 1 28 ? -14.531 4.688 -4.379 1 90.62 28 PHE B C 1
ATOM 1500 O O . PHE B 1 28 ? -15.438 4.922 -5.176 1 90.62 28 PHE B O 1
ATOM 1507 N N . MET B 1 29 ? -13.695 3.623 -4.426 1 91.12 29 MET B N 1
ATOM 1508 C CA . MET B 1 29 ? -14.117 2.48 -5.23 1 91.12 29 MET B CA 1
ATOM 1509 C C . MET B 1 29 ? -15.492 1.987 -4.801 1 91.12 29 MET B C 1
ATOM 1511 O O . MET B 1 29 ? -15.859 2.09 -3.625 1 91.12 29 MET B O 1
ATOM 1515 N N . GLU B 1 30 ? -16.172 1.396 -5.668 1 88 30 GLU B N 1
ATOM 1516 C CA . GLU B 1 30 ? -17.578 1.071 -5.488 1 88 30 GLU B CA 1
ATOM 1517 C C . GLU B 1 30 ? -17.781 0.124 -4.309 1 88 30 GLU B C 1
ATOM 1519 O O . GLU B 1 30 ? -18.797 0.195 -3.615 1 88 30 GLU B O 1
ATOM 1524 N N . TRP B 1 31 ? -16.812 -0.681 -4.105 1 89.56 31 TRP B N 1
ATOM 1525 C CA . TRP B 1 31 ? -17.016 -1.685 -3.064 1 89.56 31 TRP B CA 1
ATOM 1526 C C . TRP B 1 31 ? -16.875 -1.062 -1.678 1 89.56 31 TRP B C 1
ATOM 1528 O O . TRP B 1 31 ? -17.25 -1.678 -0.676 1 89.56 31 TRP B O 1
ATOM 1538 N N . ARG B 1 32 ? -16.312 0.113 -1.585 1 93.06 32 ARG B N 1
ATOM 1539 C CA . ARG B 1 32 ? -16.188 0.793 -0.3 1 93.06 32 ARG B CA 1
ATOM 1540 C C . ARG B 1 32 ? -17.469 1.537 0.053 1 93.06 32 ARG B C 1
ATOM 1542 O O . ARG B 1 32 ? -18 2.307 -0.757 1 93.06 32 ARG B O 1
ATOM 1549 N N . ASP B 1 33 ? -17.906 1.341 1.253 1 92.19 33 ASP B N 1
ATOM 1550 C CA . ASP B 1 33 ? -19.031 2.09 1.802 1 92.19 33 ASP B CA 1
ATOM 1551 C C . ASP B 1 33 ? -18.578 3.447 2.334 1 92.19 33 ASP B C 1
ATOM 1553 O O . ASP B 1 33 ? -17.797 3.52 3.287 1 92.19 33 ASP B O 1
ATOM 1557 N N . PRO B 1 34 ? -19.141 4.504 1.82 1 91.38 34 PRO B N 1
ATOM 1558 C CA . PRO B 1 34 ? -18.688 5.832 2.229 1 91.38 34 PRO B CA 1
ATOM 1559 C C . PRO B 1 34 ? -18.891 6.102 3.717 1 91.38 34 PRO B C 1
ATOM 1561 O O . PRO B 1 34 ? -18.062 6.742 4.355 1 91.38 34 PRO B O 1
ATOM 1564 N N . GLU B 1 35 ? -19.969 5.637 4.254 1 92.12 35 GLU B N 1
ATOM 1565 C CA . GLU B 1 35 ? -20.25 5.863 5.672 1 92.12 35 GLU B CA 1
ATOM 1566 C C . GLU B 1 35 ? -19.266 5.09 6.551 1 92.12 35 GLU B C 1
ATOM 1568 O O . GLU B 1 35 ? -18.797 5.602 7.57 1 92.12 35 GLU B O 1
ATOM 1573 N N . LYS B 1 36 ? -19 3.896 6.16 1 92.62 36 LYS B N 1
ATOM 1574 C CA . LYS B 1 36 ? -18.016 3.102 6.895 1 92.62 36 LYS B CA 1
ATOM 1575 C C . LYS B 1 36 ? -16.641 3.74 6.828 1 92.62 36 LYS B C 1
ATOM 1577 O O . LYS B 1 36 ? -15.875 3.686 7.797 1 92.62 36 LYS B O 1
ATOM 1582 N N . MET B 1 37 ? -16.359 4.281 5.672 1 93.81 37 MET B N 1
ATOM 1583 C CA . MET B 1 37 ? -15.062 4.934 5.508 1 93.81 37 MET B CA 1
ATOM 1584 C C . MET B 1 37 ? -14.977 6.184 6.383 1 93.81 37 MET B C 1
ATOM 1586 O O . MET B 1 37 ? -13.922 6.465 6.957 1 93.81 37 MET B O 1
ATOM 1590 N N . LYS B 1 38 ? -16.016 6.941 6.465 1 92.62 38 LYS B N 1
ATOM 1591 C CA . LYS B 1 38 ? -16.062 8.109 7.348 1 92.62 38 LYS B CA 1
ATOM 1592 C C . LYS B 1 38 ? -15.844 7.703 8.805 1 92.62 38 LYS B C 1
ATOM 1594 O O . LYS B 1 38 ? -15.055 8.328 9.516 1 92.62 38 LYS B O 1
ATOM 1599 N N . ASP B 1 39 ? -16.562 6.664 9.203 1 94.12 39 ASP B N 1
ATOM 1600 C CA . ASP B 1 39 ? -16.422 6.141 10.555 1 94.12 39 ASP B CA 1
ATOM 1601 C C . ASP B 1 39 ? -14.992 5.688 10.828 1 94.12 39 ASP B C 1
ATOM 1603 O O . ASP B 1 39 ? -14.453 5.93 11.914 1 94.12 39 ASP B O 1
ATOM 1607 N N . ALA B 1 40 ? -14.445 4.98 9.867 1 93.25 40 ALA B N 1
ATOM 1608 C CA . ALA B 1 40 ? -13.078 4.496 10.008 1 93.25 40 ALA B CA 1
ATOM 1609 C C . ALA B 1 40 ? -12.094 5.652 10.172 1 93.25 40 ALA B C 1
ATOM 1611 O O . ALA B 1 40 ? -11.195 5.598 11.016 1 93.25 40 ALA B O 1
ATOM 1612 N N . GLN B 1 41 ? -12.258 6.652 9.375 1 91.94 41 GLN B N 1
ATOM 1613 C CA . GLN B 1 41 ? -11.391 7.824 9.461 1 91.94 41 GLN B CA 1
ATOM 1614 C C . GLN B 1 41 ? -11.508 8.492 10.828 1 91.94 41 GLN B C 1
ATOM 1616 O O . GLN B 1 41 ? -10.508 8.914 11.406 1 91.94 41 GLN B O 1
ATOM 1621 N N . PHE B 1 42 ? -12.734 8.641 11.281 1 92.75 42 PHE B N 1
ATOM 1622 C CA . PHE B 1 42 ? -12.984 9.211 12.602 1 92.75 42 PHE B CA 1
ATOM 1623 C C . PHE B 1 42 ? -12.258 8.422 13.68 1 92.75 42 PHE B C 1
ATOM 1625 O O . PHE B 1 42 ? -11.586 9.008 14.539 1 92.75 42 PHE B O 1
ATOM 1632 N N . LYS B 1 43 ? -12.398 7.195 13.617 1 93.94 43 LYS B N 1
ATOM 1633 C CA . LYS B 1 43 ? -11.758 6.332 14.602 1 93.94 43 LYS B CA 1
ATOM 1634 C C . LYS B 1 43 ? -10.234 6.457 14.539 1 93.94 43 LYS B C 1
ATOM 1636 O O . LYS B 1 43 ? -9.57 6.527 15.57 1 93.94 43 LYS B O 1
ATOM 1641 N N . LEU B 1 44 ? -9.719 6.461 13.375 1 92.81 44 LEU B N 1
ATOM 1642 C CA . LEU B 1 44 ? -8.281 6.523 13.18 1 92.81 44 LEU B CA 1
ATOM 1643 C C . LEU B 1 44 ? -7.699 7.797 13.789 1 92.81 44 LEU B C 1
ATOM 1645 O O . LEU B 1 44 ? -6.699 7.746 14.508 1 92.81 44 LEU B O 1
ATOM 1649 N N . ILE B 1 45 ? -8.336 8.875 13.523 1 94.38 45 ILE B N 1
ATOM 1650 C CA . ILE B 1 45 ? -7.793 10.141 14 1 94.38 45 ILE B CA 1
ATOM 1651 C C . ILE B 1 45 ? -7.984 10.258 15.508 1 94.38 45 ILE B C 1
ATOM 1653 O O . ILE B 1 45 ? -7.113 10.773 16.219 1 94.38 45 ILE B O 1
ATOM 1657 N N . THR B 1 46 ? -9.102 9.812 16.016 1 95 46 THR B N 1
ATOM 1658 C CA . THR B 1 46 ? -9.336 9.836 17.453 1 95 46 THR B CA 1
ATOM 1659 C C . THR B 1 46 ? -8.32 8.961 18.188 1 95 46 THR B C 1
ATOM 1661 O O . THR B 1 46 ? -7.773 9.359 19.203 1 95 46 THR B O 1
ATOM 1664 N N . ASP B 1 47 ? -8.078 7.789 17.609 1 94.62 47 ASP B N 1
ATOM 1665 C CA . ASP B 1 47 ? -7.07 6.902 18.188 1 94.62 47 ASP B CA 1
ATOM 1666 C C . ASP B 1 47 ? -5.688 7.547 18.156 1 94.62 47 ASP B C 1
ATOM 1668 O O . ASP B 1 47 ? -4.914 7.41 19.094 1 94.62 47 ASP B O 1
ATOM 1672 N N . ALA B 1 48 ? -5.422 8.211 17.078 1 94.38 48 ALA B N 1
ATOM 1673 C CA . ALA B 1 48 ? -4.129 8.867 16.938 1 94.38 48 ALA B CA 1
ATOM 1674 C C . ALA B 1 48 ? -3.947 9.945 18 1 94.38 48 ALA B C 1
ATOM 1676 O O . ALA B 1 48 ? -2.889 10.039 18.625 1 94.38 48 ALA B O 1
ATOM 1677 N N . ILE B 1 49 ? -4.953 10.727 18.188 1 95.75 49 ILE B N 1
ATOM 1678 C CA . ILE B 1 49 ? -4.918 11.82 19.156 1 95.75 49 ILE B CA 1
ATOM 1679 C C . ILE B 1 49 ? -4.723 11.266 20.562 1 95.75 49 ILE B C 1
ATOM 1681 O O . ILE B 1 49 ? -3.957 11.82 21.359 1 95.75 49 ILE B O 1
ATOM 1685 N N . GLU B 1 50 ? -5.305 10.164 20.812 1 94.19 50 GLU B N 1
ATOM 1686 C CA . GLU B 1 50 ? -5.34 9.617 22.156 1 94.19 50 GLU B CA 1
ATOM 1687 C C . GLU B 1 50 ? -4.094 8.781 22.453 1 94.19 50 GLU B C 1
ATOM 1689 O O . GLU B 1 50 ? -3.77 8.531 23.609 1 94.19 50 GLU B O 1
ATOM 1694 N N . ASN B 1 51 ? -3.426 8.352 21.375 1 91.56 51 ASN B N 1
ATOM 1695 C CA . ASN B 1 51 ? -2.336 7.402 21.594 1 91.56 51 ASN B CA 1
ATOM 1696 C C . ASN B 1 51 ? -1.05 7.867 20.906 1 91.56 51 ASN B C 1
ATOM 1698 O O . ASN B 1 51 ? -0.346 7.07 20.281 1 91.56 51 ASN B O 1
ATOM 1702 N N . LEU B 1 52 ? -0.82 9.094 21.047 1 89.88 52 LEU B N 1
ATOM 1703 C CA . LEU B 1 52 ? 0.447 9.602 20.531 1 89.88 52 LEU B CA 1
ATOM 1704 C C . LEU B 1 52 ? 1.624 8.984 21.281 1 89.88 52 LEU B C 1
ATOM 1706 O O . LEU B 1 52 ? 1.606 8.898 22.5 1 89.88 52 LEU B O 1
ATOM 1710 N N . ASP B 1 53 ? 2.508 8.391 20.547 1 89.44 53 ASP B N 1
ATOM 1711 C CA . ASP B 1 53 ? 3.707 7.82 21.141 1 89.44 53 ASP B CA 1
ATOM 1712 C C . ASP B 1 53 ? 4.969 8.469 20.578 1 89.44 53 ASP B C 1
ATOM 1714 O O . ASP B 1 53 ? 4.895 9.5 19.906 1 89.44 53 ASP B O 1
ATOM 1718 N N . SER B 1 54 ? 6.125 7.926 20.938 1 88.62 54 SER B N 1
ATOM 1719 C CA . SER B 1 54 ? 7.402 8.523 20.562 1 88.62 54 SER B CA 1
ATOM 1720 C C . SER B 1 54 ? 7.633 8.469 19.062 1 88.62 54 SER B C 1
ATOM 1722 O O . SER B 1 54 ? 8.5 9.164 18.531 1 88.62 54 SER B O 1
ATOM 1724 N N . ASP B 1 55 ? 6.844 7.746 18.375 1 94.12 55 ASP B N 1
ATOM 1725 C CA . ASP B 1 55 ? 7.047 7.586 16.938 1 94.12 55 ASP B CA 1
ATOM 1726 C C . ASP B 1 55 ? 5.988 8.352 16.156 1 94.12 55 ASP B C 1
ATOM 1728 O O . ASP B 1 55 ? 5.875 8.18 14.938 1 94.12 55 ASP B O 1
ATOM 1732 N N . SER B 1 56 ? 5.199 9.133 16.828 1 97.06 56 SER B N 1
ATOM 1733 C CA . SER B 1 56 ? 4.137 9.875 16.156 1 97.06 56 SER B CA 1
ATOM 1734 C C . SER B 1 56 ? 3.994 11.281 16.719 1 97.06 56 SER B C 1
ATOM 1736 O O . SER B 1 56 ? 4.34 11.531 17.875 1 97.06 56 SER B O 1
ATOM 1738 N N . ASP B 1 57 ? 3.529 12.188 15.961 1 97.94 57 ASP B N 1
ATOM 1739 C CA . ASP B 1 57 ? 3.262 13.562 16.375 1 97.94 57 ASP B CA 1
ATOM 1740 C C . ASP B 1 57 ? 2.127 14.172 15.555 1 97.94 57 ASP B C 1
ATOM 1742 O O . ASP B 1 57 ? 1.896 13.773 14.414 1 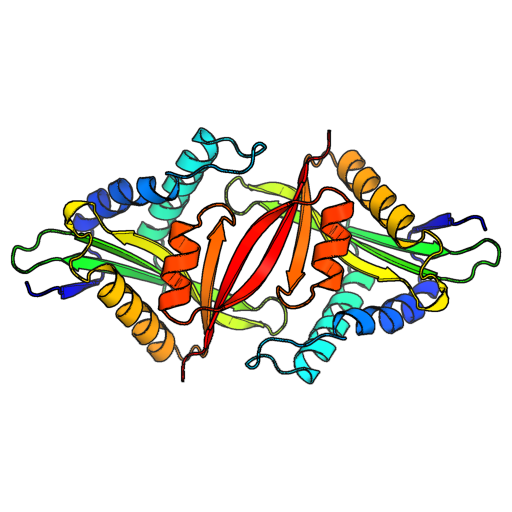97.94 57 ASP B O 1
ATOM 1746 N N . ILE B 1 58 ? 1.417 15.023 16.172 1 98.5 58 ILE B N 1
ATOM 1747 C CA . ILE B 1 58 ? 0.415 15.836 15.492 1 98.5 58 ILE B CA 1
ATOM 1748 C C . ILE B 1 58 ? 0.753 17.312 15.641 1 98.5 58 ILE B C 1
ATOM 1750 O O . ILE B 1 58 ? 1.009 17.797 16.75 1 98.5 58 ILE B O 1
ATOM 1754 N N . PHE B 1 59 ? 0.797 17.969 14.523 1 98.69 59 PHE B N 1
ATOM 1755 C CA . PHE B 1 59 ? 1.054 19.406 14.484 1 98.69 59 PHE B CA 1
ATOM 1756 C C . PHE B 1 59 ? -0.164 20.156 13.961 1 98.69 59 PHE B C 1
ATOM 1758 O O . PHE B 1 59 ? -0.929 19.625 13.148 1 98.69 59 PHE B O 1
ATOM 1765 N N . VAL B 1 60 ? -0.334 21.375 14.438 1 98.62 60 VAL B N 1
ATOM 1766 C CA . VAL B 1 60 ? -1.373 22.25 13.922 1 98.62 60 VAL B CA 1
ATOM 1767 C C . VAL B 1 60 ? -0.739 23.531 13.367 1 98.62 60 VAL B C 1
ATOM 1769 O O . VAL B 1 60 ? 0.337 23.938 13.812 1 98.62 60 VAL B O 1
ATOM 1772 N N . ALA B 1 61 ? -1.369 24.031 12.352 1 98.56 61 ALA B N 1
ATOM 1773 C CA . ALA B 1 61 ? -1 25.328 11.781 1 98.56 61 ALA B CA 1
ATOM 1774 C C . ALA B 1 61 ? -1.967 26.422 12.227 1 98.56 61 ALA B C 1
ATOM 1776 O O . ALA B 1 61 ? -3.186 26.266 12.117 1 98.56 61 ALA B O 1
ATOM 1777 N N . GLU B 1 62 ? -1.423 27.469 12.742 1 97.56 62 GLU B N 1
ATOM 1778 C CA . GLU B 1 62 ? -2.252 28.609 13.117 1 97.56 62 GLU B CA 1
ATOM 1779 C C . GLU B 1 62 ? -1.682 29.922 12.578 1 97.56 62 GLU B C 1
ATOM 1781 O O . GLU B 1 62 ? -0.482 30.016 12.305 1 97.56 62 GLU B O 1
ATOM 1786 N N . ASP B 1 63 ? -2.619 30.844 12.336 1 95.62 63 ASP B N 1
ATOM 1787 C CA . ASP B 1 63 ? -2.164 32.156 11.875 1 95.62 63 ASP B CA 1
ATOM 1788 C C . ASP B 1 63 ? -1.869 33.062 13.055 1 95.62 63 ASP B C 1
ATOM 1790 O O . ASP B 1 63 ? -1.832 32.625 14.203 1 95.62 63 ASP B O 1
ATOM 1794 N N . ASP B 1 64 ? -1.598 34.375 12.703 1 94.25 64 ASP B N 1
ATOM 1795 C CA . ASP B 1 64 ? -1.175 35.344 13.711 1 94.25 64 ASP B CA 1
ATOM 1796 C C . ASP B 1 64 ? -2.305 35.625 14.695 1 94.25 64 ASP B C 1
ATOM 1798 O O . ASP B 1 64 ? -2.064 36.156 15.781 1 94.25 64 ASP B O 1
ATOM 1802 N N . THR B 1 65 ? -3.545 35.25 14.352 1 94.5 65 THR B N 1
ATOM 1803 C CA . THR B 1 65 ? -4.684 35.469 15.234 1 94.5 65 THR B CA 1
ATOM 1804 C C . THR B 1 65 ? -5.012 34.188 16 1 94.5 65 THR B C 1
ATOM 1806 O O . THR B 1 65 ? -6.055 34.094 16.656 1 94.5 65 THR B O 1
ATOM 1809 N N . ARG B 1 66 ? -4.207 33.188 15.883 1 94.88 66 ARG B N 1
ATOM 1810 C CA . ARG B 1 66 ? -4.312 31.906 16.547 1 94.88 66 ARG B CA 1
ATOM 1811 C C . ARG B 1 66 ? -5.461 31.078 15.969 1 94.88 66 ARG B C 1
ATOM 1813 O O . ARG B 1 66 ? -5.918 30.125 16.594 1 94.88 66 ARG B O 1
ATOM 1820 N N . LYS B 1 67 ? -5.867 31.562 14.82 1 96.25 67 LYS B N 1
ATOM 1821 C CA . LYS B 1 67 ? -6.855 30.75 14.117 1 96.25 67 LYS B CA 1
ATOM 1822 C C . LYS B 1 67 ? -6.219 29.484 13.531 1 96.25 67 LYS B C 1
ATOM 1824 O O . LYS B 1 67 ? -5.203 29.578 12.836 1 96.25 67 LYS B O 1
ATOM 1829 N N . LEU B 1 68 ? -6.824 28.359 13.906 1 97.75 68 LEU B N 1
ATOM 1830 C CA . LEU B 1 6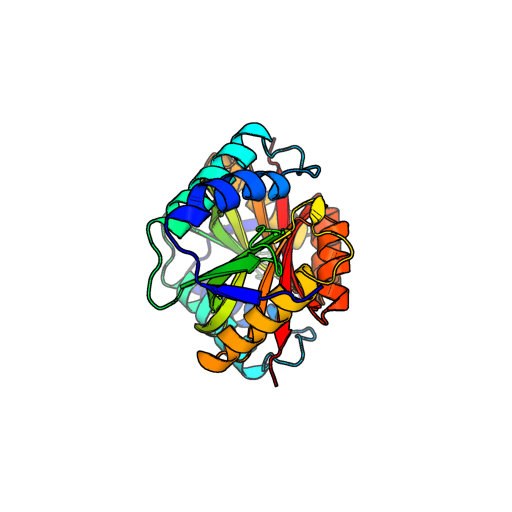8 ? -6.332 27.109 13.359 1 97.75 68 LEU B CA 1
ATOM 1831 C C . LEU B 1 68 ? -6.711 26.969 11.883 1 97.75 68 LEU B C 1
ATOM 1833 O O . LEU B 1 68 ? -7.844 27.266 11.5 1 97.75 68 LEU B O 1
ATOM 1837 N N . LEU B 1 69 ? -5.73 26.484 11.086 1 97.88 69 LEU B N 1
ATOM 1838 C CA . LEU B 1 69 ? -5.949 26.5 9.648 1 97.88 69 LEU B CA 1
ATOM 1839 C C . LEU B 1 69 ? -5.652 25.125 9.039 1 97.88 69 LEU B C 1
ATOM 1841 O O . LEU B 1 69 ? -5.988 24.875 7.883 1 97.88 69 LEU B O 1
ATOM 1845 N N . GLY B 1 70 ? -5.043 24.203 9.742 1 97.94 70 GLY B N 1
ATOM 1846 C CA . GLY B 1 70 ? -4.727 22.875 9.25 1 97.94 70 GLY B CA 1
ATOM 1847 C C . GLY B 1 70 ? -4 22.016 10.281 1 97.94 70 GLY B C 1
ATOM 1848 O O . GLY B 1 70 ? -3.654 22.5 11.359 1 97.94 70 GLY B O 1
ATOM 1849 N N . PHE B 1 71 ? -3.803 20.734 9.938 1 98.25 71 PHE B N 1
ATOM 1850 C CA . PHE B 1 71 ? -3.055 19.875 10.844 1 98.25 71 PHE B CA 1
ATOM 1851 C C . PHE B 1 71 ? -2.305 18.797 10.062 1 98.25 71 PHE B C 1
ATOM 1853 O O . PHE B 1 71 ? -2.531 18.625 8.867 1 98.25 71 PHE B O 1
ATOM 1860 N N . LEU B 1 72 ? -1.377 18.188 10.711 1 98.19 72 LEU B N 1
ATOM 1861 C CA . LEU B 1 72 ? -0.487 17.156 10.18 1 98.19 72 LEU B CA 1
ATOM 1862 C C . LEU B 1 72 ? -0.264 16.062 11.211 1 98.19 72 LEU B C 1
ATOM 1864 O O . LEU B 1 72 ? 0.119 16.328 12.352 1 98.19 72 LEU B O 1
ATOM 1868 N N . HIS B 1 73 ? -0.613 14.898 10.844 1 98 73 HIS B N 1
ATOM 1869 C CA . HIS B 1 73 ? -0.323 13.734 11.672 1 98 73 HIS B CA 1
ATOM 1870 C C . HIS B 1 73 ? 0.787 12.883 11.055 1 98 73 HIS B C 1
ATOM 1872 O O . HIS B 1 73 ? 0.672 12.438 9.914 1 98 73 HIS B O 1
ATOM 1878 N N . LEU B 1 74 ? 1.877 12.711 11.773 1 98.44 74 LEU B N 1
ATOM 1879 C CA . LEU B 1 74 ? 3.045 11.953 11.336 1 98.44 74 LEU B CA 1
ATOM 1880 C C . LEU B 1 74 ? 3.277 10.742 12.234 1 98.44 74 LEU B C 1
ATOM 1882 O O . LEU B 1 74 ? 3.102 10.828 13.445 1 98.44 74 LEU B O 1
ATOM 1886 N N . THR B 1 75 ? 3.688 9.703 11.609 1 98 75 THR B N 1
ATOM 1887 C CA . THR B 1 75 ? 4.043 8.508 12.359 1 98 75 THR B CA 1
ATOM 1888 C C . THR B 1 75 ? 5.16 7.738 11.656 1 98 75 THR B C 1
ATOM 1890 O O . THR B 1 75 ? 5.73 8.227 10.672 1 98 75 THR B O 1
ATOM 1893 N N . LYS B 1 76 ? 5.559 6.633 12.258 1 97.5 76 LYS B N 1
ATOM 1894 C CA . LYS B 1 76 ? 6.586 5.75 11.711 1 97.5 76 LYS B CA 1
ATOM 1895 C C . LYS B 1 76 ? 5.969 4.672 10.828 1 97.5 76 LYS B C 1
ATOM 1897 O O . LYS B 1 76 ? 4.934 4.094 11.172 1 97.5 76 LYS B O 1
ATOM 1902 N N . ASN B 1 77 ? 6.488 4.461 9.703 1 97.25 77 ASN B N 1
ATOM 1903 C CA . ASN B 1 77 ? 6.227 3.301 8.859 1 97.25 77 ASN B CA 1
ATOM 1904 C C . ASN B 1 77 ? 7.461 2.416 8.727 1 97.25 77 ASN B C 1
ATOM 1906 O O . ASN B 1 77 ? 8.586 2.879 8.914 1 97.25 77 ASN B O 1
ATOM 1910 N N . VAL B 1 78 ? 7.266 1.181 8.492 1 96.88 78 VAL B N 1
ATOM 1911 C CA . VAL B 1 78 ? 8.359 0.246 8.258 1 96.88 78 VAL B CA 1
ATOM 1912 C C . VAL B 1 78 ? 8.25 -0.333 6.848 1 96.88 78 VAL B C 1
ATOM 1914 O O . VAL B 1 78 ? 7.211 -0.87 6.473 1 96.88 78 VAL B O 1
ATOM 1917 N N . ASP B 1 79 ? 9.289 -0.155 6.098 1 95.94 79 ASP B N 1
ATOM 1918 C CA . ASP B 1 79 ? 9.312 -0.711 4.75 1 95.94 79 ASP B CA 1
ATOM 1919 C C . ASP B 1 79 ? 9.164 -2.23 4.777 1 95.94 79 ASP B C 1
ATOM 1921 O O . ASP B 1 79 ? 9.93 -2.924 5.449 1 95.94 79 ASP B O 1
ATOM 1925 N N . TYR B 1 80 ? 8.227 -2.688 4.008 1 92.62 80 TYR B N 1
ATOM 1926 C CA . TYR B 1 80 ? 7.859 -4.098 4.035 1 92.62 80 TYR B CA 1
ATOM 1927 C C . TYR B 1 80 ? 9.023 -4.973 3.576 1 92.62 80 TYR B C 1
ATOM 1929 O O . TYR B 1 80 ? 9.227 -6.07 4.094 1 92.62 80 TYR B O 1
ATOM 1937 N N . PHE B 1 81 ? 9.812 -4.5 2.65 1 91.69 81 PHE B N 1
ATOM 1938 C CA . PHE B 1 81 ? 10.844 -5.32 2.027 1 91.69 81 PHE B CA 1
ATOM 1939 C C . PHE B 1 81 ? 12.141 -5.262 2.832 1 91.69 81 PHE B C 1
ATOM 1941 O O . PHE B 1 81 ? 12.727 -6.301 3.141 1 91.69 81 PHE B O 1
ATOM 1948 N N . THR B 1 82 ? 12.516 -4.066 3.289 1 91 82 THR B N 1
ATOM 1949 C CA . THR B 1 82 ? 13.844 -3.902 3.859 1 91 82 THR B CA 1
ATOM 1950 C C . THR B 1 82 ? 13.773 -3.818 5.383 1 91 82 THR B C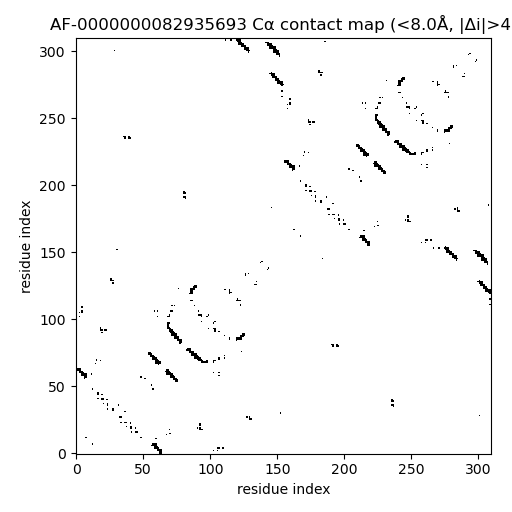 1
ATOM 1952 O O . THR B 1 82 ? 14.797 -3.936 6.062 1 91 82 THR B O 1
ATOM 1955 N N . GLY B 1 83 ? 12.602 -3.506 5.891 1 93.81 83 GLY B N 1
ATOM 1956 C CA . GLY B 1 83 ? 12.469 -3.33 7.328 1 93.81 83 GLY B CA 1
ATOM 1957 C C . GLY B 1 83 ? 12.93 -1.969 7.809 1 93.81 83 GLY B C 1
ATOM 1958 O O . GLY B 1 83 ? 12.953 -1.703 9.008 1 93.81 83 GLY B O 1
ATOM 1959 N N . GLU B 1 84 ? 13.273 -1.145 6.926 1 93.94 84 GLU B N 1
ATOM 1960 C CA . GLU B 1 84 ? 13.766 0.181 7.285 1 93.94 84 GLU B CA 1
ATOM 1961 C C . GLU B 1 84 ? 12.633 1.08 7.77 1 93.94 84 GLU B C 1
ATOM 1963 O O . GLU B 1 84 ? 11.539 1.067 7.203 1 93.94 84 GLU B O 1
ATOM 1968 N N . SER B 1 85 ? 12.906 1.87 8.797 1 97.31 85 SER B N 1
ATOM 1969 C CA . SER B 1 85 ? 11.945 2.848 9.297 1 97.31 85 SER B CA 1
ATOM 1970 C C . SER B 1 85 ? 11.859 4.055 8.367 1 97.31 85 SER B C 1
ATOM 1972 O O . SER B 1 85 ? 12.875 4.535 7.863 1 97.31 85 SER B O 1
ATOM 1974 N N . GLN B 1 86 ? 10.719 4.484 8.133 1 98.06 86 GLN B N 1
ATOM 1975 C CA . GLN B 1 86 ? 10.414 5.629 7.281 1 98.06 86 GLN B CA 1
ATOM 1976 C C . GLN B 1 86 ? 9.422 6.57 7.953 1 98.06 86 GLN B C 1
ATOM 1978 O O . GLN B 1 86 ? 8.633 6.145 8.797 1 98.06 86 GLN B O 1
ATOM 1983 N N . GLY B 1 87 ? 9.523 7.848 7.629 1 98.5 87 GLY B N 1
ATOM 1984 C CA . GLY B 1 87 ? 8.43 8.727 8.016 1 98.5 87 GLY B CA 1
ATOM 1985 C C . GLY B 1 87 ? 7.152 8.461 7.238 1 98.5 87 GLY B C 1
ATOM 1986 O O . GLY B 1 87 ? 7.199 8.047 6.078 1 98.5 87 GLY B O 1
ATOM 1987 N N . TYR B 1 88 ? 6.07 8.711 7.891 1 98.69 88 TYR B N 1
ATOM 1988 C CA . TYR B 1 88 ? 4.773 8.469 7.262 1 98.69 88 TYR B CA 1
ATOM 1989 C C . TYR B 1 88 ? 3.795 9.594 7.586 1 98.69 88 TYR B C 1
ATOM 1991 O O . TYR B 1 88 ? 3.551 9.891 8.758 1 98.69 88 TYR B O 1
ATOM 1999 N N . ILE B 1 89 ? 3.295 10.242 6.547 1 98.38 89 ILE B N 1
ATOM 2000 C CA . ILE B 1 89 ? 2.205 11.203 6.699 1 98.38 89 ILE B CA 1
ATOM 2001 C C . ILE B 1 89 ? 0.872 10.461 6.766 1 98.38 89 ILE B C 1
ATOM 2003 O O . ILE B 1 89 ? 0.367 9.984 5.75 1 98.38 89 ILE B O 1
ATOM 2007 N N . SER B 1 90 ? 0.304 10.438 7.926 1 96.62 90 SER B N 1
ATOM 2008 C CA . SER B 1 90 ? -0.949 9.719 8.133 1 96.62 90 SER B CA 1
ATOM 2009 C C . SER B 1 90 ? -2.15 10.586 7.762 1 96.62 90 SER B C 1
ATOM 2011 O O . SER B 1 90 ? -3.152 10.078 7.258 1 96.62 90 SER B O 1
ATOM 2013 N N . SER B 1 91 ? -2.047 11.82 8.055 1 95.75 91 SER B N 1
ATOM 2014 C CA . SER B 1 91 ? -3.121 12.758 7.746 1 95.75 91 SER B CA 1
ATOM 2015 C C . SER B 1 91 ? -2.586 14.172 7.574 1 95.75 91 SER B C 1
ATOM 2017 O O . SER B 1 91 ? -1.696 14.602 8.312 1 95.75 91 SER B O 1
ATOM 2019 N N . LEU B 1 92 ? -3.057 14.82 6.633 1 96.69 92 LEU B N 1
ATOM 2020 C CA . LEU B 1 92 ? -2.82 16.234 6.371 1 96.69 92 LEU B CA 1
ATOM 2021 C C . LEU B 1 92 ? -4.09 16.906 5.867 1 96.69 92 LEU B C 1
ATOM 2023 O O . LEU B 1 92 ? -4.719 16.438 4.918 1 96.69 92 LEU B O 1
ATOM 2027 N N . ALA B 1 93 ? -4.488 17.906 6.527 1 96.31 93 ALA B N 1
ATOM 2028 C CA . ALA B 1 93 ? -5.684 18.625 6.09 1 96.31 93 ALA B CA 1
ATOM 2029 C C . ALA B 1 93 ? -5.547 20.125 6.336 1 96.31 93 ALA B C 1
ATOM 2031 O O . ALA B 1 93 ? -4.953 20.547 7.336 1 96.31 93 ALA B O 1
ATOM 2032 N N . VAL B 1 94 ? -6.051 20.875 5.422 1 96.31 94 VAL B N 1
ATOM 2033 C CA . VAL B 1 94 ? -6.113 22.328 5.512 1 96.31 94 VAL B CA 1
ATOM 2034 C C . VAL B 1 94 ? -7.566 22.781 5.461 1 96.31 94 VAL B C 1
ATOM 2036 O O . VAL B 1 94 ? -8.352 22.297 4.652 1 96.31 94 VAL B O 1
ATOM 2039 N N . SER B 1 95 ? -7.883 23.688 6.371 1 95.62 95 SER B N 1
ATOM 2040 C CA . SER B 1 95 ? -9.234 24.234 6.375 1 95.62 95 SER B CA 1
ATOM 2041 C C . SER B 1 95 ? -9.508 25.047 5.117 1 95.62 95 SER B C 1
ATOM 2043 O O . SER B 1 95 ? -8.57 25.5 4.453 1 95.62 95 SER B O 1
ATOM 2045 N N . LYS B 1 96 ? -10.797 25.203 4.82 1 93 96 LYS B N 1
ATOM 2046 C CA . LYS B 1 96 ? -11.18 26.016 3.68 1 93 96 LYS B CA 1
ATOM 2047 C C . LYS B 1 96 ? -10.594 27.422 3.795 1 93 96 LYS B C 1
ATOM 2049 O O . LYS B 1 96 ? -10.125 27.984 2.807 1 93 96 LYS B O 1
ATOM 2054 N N . GLU B 1 97 ? -10.539 27.953 4.945 1 92.19 97 GLU B N 1
ATOM 2055 C CA . GLU B 1 97 ? -10.047 29.297 5.207 1 92.19 97 GLU B CA 1
ATOM 2056 C C . GLU B 1 97 ? -8.539 29.375 5.027 1 92.19 97 GLU B C 1
ATOM 2058 O O . GLU B 1 97 ? -7.98 30.469 4.871 1 92.19 97 GLU B O 1
ATOM 2063 N N . GLY B 1 98 ? -7.906 28.234 5.078 1 92.56 98 GLY B N 1
ATOM 2064 C CA . GLY B 1 98 ? -6.457 28.203 4.969 1 92.56 98 GLY B CA 1
ATOM 2065 C C . GLY B 1 98 ? -5.973 27.922 3.559 1 92.56 98 GLY B C 1
ATOM 2066 O O . GLY B 1 98 ? -4.77 27.953 3.291 1 92.56 98 GLY B O 1
ATOM 2067 N N . GLU B 1 99 ? -6.875 27.625 2.643 1 91 99 GLU B N 1
ATOM 2068 C CA . GLU B 1 99 ? -6.496 27.281 1.277 1 91 99 GLU B CA 1
ATOM 2069 C C . GLU B 1 99 ? -5.867 28.469 0.558 1 91 99 GLU B C 1
ATOM 2071 O O . GLU B 1 99 ? -6.324 29.594 0.71 1 91 99 GLU B O 1
ATOM 2076 N N . GLY B 1 100 ? -4.824 28.188 -0.18 1 90.44 100 GLY B N 1
ATOM 2077 C CA . GLY B 1 100 ? -4.191 29.234 -0.974 1 90.44 100 GLY B CA 1
ATOM 2078 C C . GLY B 1 100 ? -3.307 30.156 -0.154 1 90.44 100 GLY B C 1
ATOM 2079 O O . GLY B 1 100 ? -2.887 31.203 -0.633 1 90.44 100 GLY B O 1
ATOM 2080 N N . LYS B 1 101 ? -3.006 29.812 1.101 1 92.38 101 LYS B N 1
ATOM 2081 C CA . LYS B 1 101 ? -2.246 30.688 1.997 1 92.38 101 LYS B CA 1
ATOM 2082 C C . LYS B 1 101 ? -0.91 30.047 2.373 1 92.38 101 LYS B C 1
ATOM 2084 O O . LYS B 1 101 ? -0.254 30.484 3.32 1 92.38 101 LYS B O 1
ATOM 2089 N N . GLY B 1 102 ? -0.552 28.953 1.735 1 94.31 102 GLY B N 1
ATOM 2090 C CA . GLY B 1 102 ? 0.736 28.312 1.968 1 94.31 102 GLY B CA 1
ATOM 2091 C C . GLY B 1 102 ? 0.739 27.391 3.174 1 94.31 102 GLY B C 1
ATOM 2092 O O . GLY B 1 102 ? 1.799 26.953 3.617 1 94.31 102 GLY B O 1
ATOM 2093 N N . ILE B 1 103 ? -0.416 27.094 3.727 1 96.38 103 ILE B N 1
ATOM 2094 C CA . ILE B 1 103 ? -0.536 26.281 4.934 1 96.38 103 ILE B CA 1
ATOM 2095 C C . ILE B 1 103 ? -0.042 24.859 4.656 1 96.38 103 ILE B C 1
ATOM 2097 O O . ILE B 1 103 ? 0.775 24.328 5.406 1 96.38 103 ILE B O 1
ATOM 2101 N N . ALA B 1 104 ? -0.481 24.312 3.609 1 96.19 104 ALA B N 1
ATOM 2102 C CA . ALA B 1 104 ? -0.088 22.953 3.26 1 96.19 104 ALA B CA 1
ATOM 2103 C C . ALA B 1 104 ? 1.423 22.844 3.07 1 96.19 104 ALA B C 1
ATOM 2105 O O . ALA B 1 104 ? 2.049 21.891 3.533 1 96.19 104 ALA B O 1
ATOM 2106 N N . LYS B 1 105 ? 1.958 23.797 2.385 1 96 105 LYS B N 1
ATOM 2107 C CA . LYS B 1 105 ? 3.402 23.828 2.172 1 96 105 LYS B CA 1
ATOM 2108 C C . LYS B 1 105 ? 4.152 23.844 3.502 1 96 105 LYS B C 1
ATOM 2110 O O . LYS B 1 105 ? 5.117 23.109 3.688 1 96 105 LYS B O 1
ATOM 2115 N N . SER B 1 106 ? 3.715 24.672 4.371 1 97.44 106 SER B N 1
ATOM 2116 C CA . SER B 1 106 ? 4.348 24.781 5.684 1 97.44 106 SER B CA 1
ATOM 2117 C C . SER B 1 106 ? 4.258 23.453 6.449 1 97.44 106 SER B C 1
ATOM 2119 O O . SER B 1 106 ? 5.219 23.047 7.102 1 97.44 106 SER B O 1
ATOM 2121 N N . LEU B 1 107 ? 3.129 22.812 6.391 1 98.31 107 LEU B N 1
ATOM 2122 C CA . LEU B 1 107 ? 2.939 21.531 7.059 1 98.31 107 LEU B CA 1
ATOM 2123 C C . LEU B 1 107 ? 3.838 20.469 6.445 1 98.31 107 LEU B C 1
ATOM 2125 O O . LEU B 1 107 ? 4.418 19.656 7.164 1 98.31 107 LEU B O 1
ATOM 2129 N N . MET B 1 108 ? 3.979 20.5 5.137 1 98 108 MET B N 1
ATOM 2130 C CA . MET B 1 108 ? 4.84 19.547 4.445 1 98 108 MET B CA 1
ATOM 2131 C C . MET B 1 108 ? 6.301 19.75 4.832 1 98 108 MET B C 1
ATOM 2133 O O . MET B 1 108 ? 7.039 18.781 5.012 1 98 108 MET B O 1
ATOM 2137 N N . GLU B 1 109 ? 6.723 20.984 4.902 1 97.81 109 GLU B N 1
ATOM 2138 C CA . GLU B 1 109 ? 8.078 21.281 5.363 1 97.81 109 GLU B CA 1
ATOM 2139 C C . GLU B 1 109 ? 8.312 20.75 6.773 1 97.81 109 GLU B C 1
ATOM 2141 O O . GLU B 1 109 ? 9.383 20.203 7.066 1 97.81 109 GLU B O 1
ATOM 2146 N N . LYS B 1 110 ? 7.328 20.906 7.602 1 98.56 110 LYS B N 1
ATOM 2147 C CA . LYS B 1 110 ? 7.41 20.359 8.953 1 98.56 110 LYS B CA 1
ATOM 2148 C C . LYS B 1 110 ? 7.535 18.844 8.93 1 98.56 110 LYS B C 1
ATOM 2150 O O . LYS B 1 110 ? 8.266 18.266 9.734 1 98.56 110 LYS B O 1
ATOM 2155 N N . ALA B 1 111 ? 6.801 18.172 8.07 1 98.69 111 ALA B N 1
ATOM 2156 C CA . ALA B 1 111 ? 6.867 16.719 7.934 1 98.69 111 ALA B CA 1
ATOM 2157 C C . ALA B 1 111 ? 8.289 16.266 7.605 1 98.69 111 ALA B C 1
ATOM 2159 O O . ALA B 1 111 ? 8.781 15.297 8.188 1 98.69 111 ALA B O 1
ATOM 2160 N N . GLU B 1 112 ? 8.906 16.969 6.672 1 98.44 112 GLU B N 1
ATOM 2161 C CA . GLU B 1 112 ? 10.273 16.625 6.285 1 98.44 112 GLU B CA 1
ATOM 2162 C C . GLU B 1 112 ? 11.25 16.844 7.434 1 98.44 112 GLU B C 1
ATOM 2164 O O . GLU B 1 112 ? 12.117 16.016 7.695 1 98.44 112 GLU B O 1
ATOM 2169 N N . GLU B 1 113 ? 11.094 17.984 8.07 1 98.31 113 GLU B N 1
ATOM 2170 C CA . GLU B 1 113 ? 11.922 18.297 9.227 1 98.31 113 GLU B CA 1
ATOM 2171 C C . GLU B 1 113 ? 11.805 17.219 10.305 1 98.31 113 GLU B C 1
ATOM 2173 O O . GLU B 1 113 ? 12.812 16.75 10.836 1 98.31 113 GLU B O 1
ATOM 2178 N N . TRP B 1 114 ? 10.578 16.891 10.617 1 98.25 114 TRP B N 1
ATOM 2179 C CA . TRP B 1 114 ? 10.281 15.859 11.617 1 98.25 114 TRP B CA 1
ATOM 2180 C C . TRP B 1 114 ? 10.945 14.539 11.242 1 98.25 114 TRP B C 1
ATOM 2182 O O . TRP B 1 114 ? 11.617 13.914 12.07 1 98.25 114 TRP B O 1
ATOM 2192 N N . SER B 1 115 ? 10.805 14.125 10.047 1 98.38 115 SER B N 1
ATOM 2193 C CA . SER B 1 115 ? 11.352 12.852 9.578 1 98.38 115 SER B CA 1
ATOM 2194 C C . SER B 1 115 ? 12.875 12.844 9.664 1 98.38 115 SER B C 1
ATOM 2196 O O . SER B 1 115 ? 13.469 11.875 10.133 1 98.38 115 SER B O 1
ATOM 2198 N N . ARG B 1 116 ? 13.508 13.945 9.25 1 98.12 116 ARG B N 1
ATOM 2199 C CA . ARG B 1 116 ? 14.961 14.062 9.328 1 98.12 116 ARG B CA 1
ATOM 2200 C C . ARG B 1 116 ? 15.438 14 10.773 1 98.12 116 ARG B C 1
ATOM 2202 O O . ARG B 1 116 ? 16.469 13.375 11.062 1 98.12 116 ARG B O 1
ATOM 2209 N N . SER B 1 117 ? 14.688 14.656 11.594 1 97.56 117 SER B N 1
ATOM 2210 C CA . SER B 1 117 ? 15.07 14.688 13 1 97.56 117 SER B CA 1
ATOM 2211 C C . SER B 1 117 ? 15.047 13.289 13.609 1 97.56 117 SER B C 1
ATOM 2213 O O . SER B 1 117 ? 15.734 13.023 14.594 1 97.56 117 SER B O 1
ATOM 2215 N N . LYS B 1 118 ? 14.258 12.375 13.031 1 97.19 118 LYS B N 1
ATOM 2216 C CA . LYS B 1 118 ? 14.148 11 13.508 1 97.19 118 LYS B CA 1
ATOM 2217 C C . LYS B 1 118 ? 15.156 10.094 12.812 1 97.19 118 LYS B C 1
ATOM 2219 O O . LYS B 1 118 ? 15.219 8.891 13.094 1 97.19 118 LYS B O 1
ATOM 2224 N N . GLY B 1 119 ? 15.906 10.656 11.812 1 97 119 GLY B N 1
ATOM 2225 C CA . GLY B 1 119 ? 16.906 9.898 11.086 1 97 119 GLY B CA 1
ATOM 2226 C C . GLY B 1 119 ? 16.328 9.109 9.922 1 97 119 GLY B C 1
ATOM 2227 O O . GLY B 1 119 ? 17 8.227 9.375 1 97 119 GLY B O 1
ATOM 2228 N N . TYR B 1 120 ? 15.094 9.375 9.609 1 97.44 120 TYR B N 1
ATOM 2229 C CA . TYR B 1 120 ? 14.484 8.68 8.477 1 97.44 120 TYR B CA 1
ATOM 2230 C C . TYR B 1 120 ? 15.016 9.227 7.156 1 97.44 120 TYR B C 1
ATOM 2232 O O . TYR B 1 120 ? 15.219 10.43 7.012 1 97.44 120 TYR B O 1
ATOM 2240 N N . LYS B 1 121 ? 15.18 8.375 6.199 1 97.25 121 LYS B N 1
ATOM 2241 C CA . LYS B 1 121 ? 15.719 8.773 4.902 1 97.25 121 LYS B CA 1
ATOM 2242 C C . LYS B 1 121 ? 14.602 8.93 3.869 1 97.25 121 LYS B C 1
ATOM 2244 O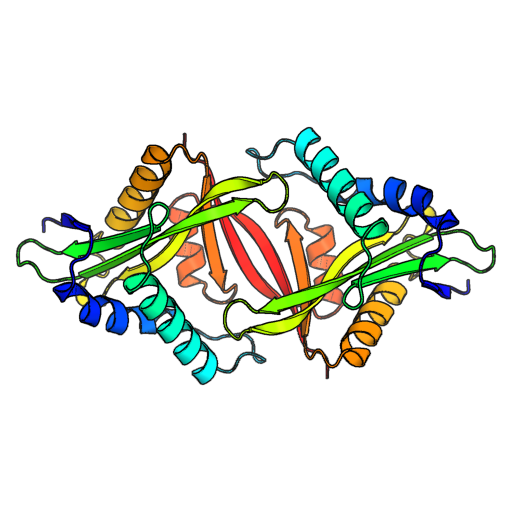 O . LYS B 1 121 ? 14.828 9.461 2.781 1 97.25 121 LYS B O 1
ATOM 2249 N N . GLN B 1 122 ? 13.438 8.414 4.176 1 98 122 GLN B N 1
ATOM 2250 C CA . GLN B 1 122 ? 12.266 8.523 3.311 1 98 122 GLN B CA 1
ATOM 2251 C C . GLN B 1 122 ? 11.055 9.039 4.082 1 98 122 GLN B C 1
ATOM 2253 O O . GLN B 1 122 ? 10.891 8.734 5.266 1 98 122 GLN B O 1
ATOM 2258 N N . LEU B 1 123 ? 10.289 9.82 3.463 1 98.62 123 LEU B N 1
ATOM 2259 C CA . LEU B 1 123 ? 8.953 10.211 3.898 1 98.62 123 LEU B CA 1
ATOM 2260 C C . LEU B 1 123 ? 7.891 9.664 2.953 1 98.62 123 LEU B C 1
ATOM 2262 O O . LEU B 1 123 ? 8 9.82 1.735 1 98.62 123 LEU B O 1
ATOM 2266 N N . THR B 1 124 ? 6.945 8.953 3.555 1 98.62 124 THR B N 1
ATOM 2267 C CA . THR B 1 124 ? 5.996 8.203 2.744 1 98.62 124 THR B CA 1
ATOM 2268 C C . THR B 1 124 ? 4.562 8.578 3.098 1 98.62 124 THR B C 1
ATOM 2270 O O . THR B 1 124 ? 4.32 9.242 4.109 1 98.62 124 THR B O 1
ATOM 2273 N N . LEU B 1 125 ? 3.67 8.242 2.266 1 98.38 125 LEU B N 1
ATOM 2274 C CA . LEU B 1 125 ? 2.234 8.383 2.486 1 98.38 125 LEU B CA 1
ATOM 2275 C C . LEU B 1 125 ? 1.448 7.488 1.533 1 98.38 125 LEU B C 1
ATOM 2277 O O . LEU B 1 125 ? 2.021 6.902 0.613 1 98.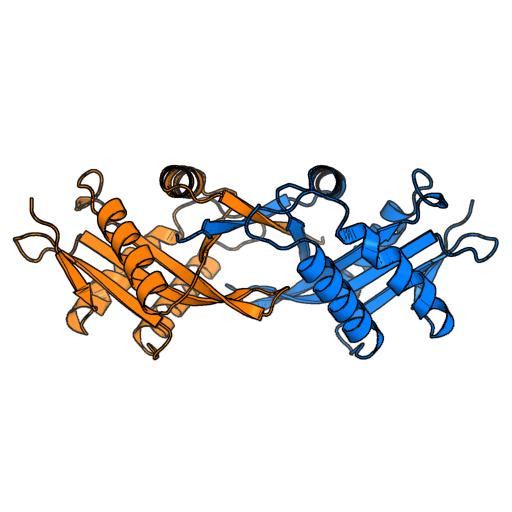38 125 LEU B O 1
ATOM 2281 N N . ASN B 1 126 ? 0.189 7.375 1.812 1 97.88 126 ASN B N 1
ATOM 2282 C CA . ASN B 1 126 ? -0.749 6.684 0.935 1 97.88 126 ASN B CA 1
ATOM 2283 C C . ASN B 1 126 ? -1.865 7.613 0.464 1 97.88 126 ASN B C 1
ATOM 2285 O O . ASN B 1 126 ? -2.375 8.422 1.241 1 97.88 126 ASN B O 1
ATOM 2289 N N . VAL B 1 127 ? -2.229 7.492 -0.784 1 97.19 127 VAL B N 1
ATOM 2290 C CA . VAL B 1 127 ? -3.305 8.266 -1.396 1 97.19 127 VAL B CA 1
ATOM 2291 C C . VAL B 1 127 ? -4.27 7.328 -2.117 1 97.19 127 VAL B C 1
ATOM 2293 O O . VAL B 1 127 ? -3.844 6.402 -2.807 1 97.19 127 VAL B O 1
ATOM 2296 N N . PHE B 1 128 ? -5.531 7.594 -1.959 1 96.31 128 PHE B N 1
ATOM 2297 C CA . PHE B 1 128 ? -6.473 6.875 -2.811 1 96.31 128 PHE B CA 1
ATOM 2298 C C . PHE B 1 128 ? -6.297 7.277 -4.27 1 96.31 128 PHE B C 1
ATOM 2300 O O . PHE B 1 128 ? -6.172 8.461 -4.582 1 96.31 128 PHE B O 1
ATOM 2307 N N . ALA B 1 129 ? -6.285 6.25 -5.133 1 96.62 129 ALA B N 1
ATOM 2308 C CA . ALA B 1 129 ? -5.984 6.445 -6.547 1 96.62 129 ALA B CA 1
ATOM 2309 C C . ALA B 1 129 ? -6.965 7.43 -7.184 1 96.62 129 ALA B C 1
ATOM 2311 O O . ALA B 1 129 ? -6.602 8.164 -8.109 1 96.62 129 ALA B O 1
ATOM 2312 N N . ARG B 1 130 ? -8.164 7.566 -6.742 1 95 130 ARG B N 1
ATOM 2313 C CA . ARG B 1 130 ? -9.195 8.43 -7.32 1 95 130 ARG B CA 1
ATOM 2314 C C . ARG B 1 130 ? -9.109 9.836 -6.75 1 95 130 ARG B C 1
ATOM 2316 O O . ARG B 1 130 ? -9.805 10.742 -7.211 1 95 130 ARG B O 1
ATOM 2323 N N . ASN B 1 131 ? -8.281 10.023 -5.762 1 94.31 131 ASN B N 1
ATOM 2324 C CA . ASN B 1 131 ? -8.062 11.359 -5.207 1 94.31 131 ASN B CA 1
ATOM 2325 C C . ASN B 1 131 ? -7.008 12.125 -6.004 1 94.31 131 ASN B C 1
ATOM 2327 O O . ASN B 1 131 ? -5.91 12.375 -5.504 1 94.31 131 ASN B O 1
ATOM 2331 N N . GLU B 1 132 ? -7.383 12.555 -7.137 1 94.5 132 GLU B N 1
ATOM 2332 C CA . GLU B 1 132 ? -6.469 13.195 -8.07 1 94.5 132 GLU B CA 1
ATOM 2333 C C . GLU B 1 132 ? -5.883 14.477 -7.48 1 94.5 132 GLU B C 1
ATOM 2335 O O . GLU B 1 132 ? -4.727 14.812 -7.734 1 94.5 132 GLU B O 1
ATOM 2340 N N . ARG B 1 133 ? -6.645 15.133 -6.754 1 92.12 133 ARG B N 1
ATOM 2341 C CA . ARG B 1 133 ? -6.191 16.375 -6.129 1 92.12 133 ARG B CA 1
ATOM 2342 C C . ARG B 1 133 ? -5.008 16.109 -5.203 1 92.12 133 ARG B C 1
ATOM 2344 O O . ARG B 1 133 ? -4 16.828 -5.266 1 92.12 133 ARG B O 1
ATOM 2351 N N . ALA B 1 134 ? -5.125 15.109 -4.371 1 94.75 134 ALA B N 1
ATOM 2352 C CA . ALA B 1 134 ? -4.043 14.773 -3.449 1 94.75 134 ALA B CA 1
ATOM 2353 C C . ALA B 1 134 ? -2.814 14.273 -4.203 1 94.75 134 ALA B C 1
ATOM 2355 O O . ALA B 1 134 ? -1.685 14.648 -3.877 1 94.75 134 ALA B O 1
ATOM 2356 N N . LEU B 1 135 ? -3.008 13.438 -5.238 1 96.69 135 LEU B N 1
ATOM 2357 C CA . LEU B 1 135 ? -1.902 12.922 -6.039 1 96.69 135 LEU B CA 1
ATOM 2358 C C . LEU B 1 135 ? -1.115 14.07 -6.672 1 96.69 135 LEU B C 1
ATOM 2360 O O . LEU B 1 135 ? 0.117 14.078 -6.625 1 96.69 135 LEU B O 1
ATOM 2364 N N . ASN B 1 136 ? -1.83 14.984 -7.246 1 95.69 136 ASN B N 1
ATOM 2365 C CA . ASN B 1 136 ? -1.199 16.141 -7.859 1 95.69 136 ASN B CA 1
ATOM 2366 C C . ASN B 1 136 ? -0.476 17 -6.82 1 95.69 136 ASN B C 1
ATOM 2368 O O . ASN B 1 136 ? 0.622 17.5 -7.078 1 95.69 136 ASN B O 1
ATOM 2372 N N . PHE B 1 137 ? -1.109 17.172 -5.711 1 95.25 137 PHE B N 1
ATOM 2373 C CA . PHE B 1 137 ? -0.539 17.969 -4.629 1 95.25 137 PHE B CA 1
ATOM 2374 C C . PHE B 1 137 ? 0.811 17.406 -4.199 1 95.25 137 PHE B C 1
ATOM 2376 O O . PHE B 1 137 ? 1.812 18.125 -4.184 1 95.25 137 PHE B O 1
ATOM 2383 N N . TYR B 1 138 ? 0.868 16.094 -3.895 1 97.5 138 TYR B N 1
ATOM 2384 C CA . TYR B 1 138 ? 2.092 15.492 -3.375 1 97.5 138 TYR B CA 1
ATOM 2385 C C . TYR B 1 138 ? 3.16 15.406 -4.461 1 97.5 138 TYR B C 1
ATOM 2387 O O . TYR B 1 138 ? 4.355 15.484 -4.172 1 97.5 138 TYR B O 1
ATOM 2395 N N . SER B 1 139 ? 2.705 15.227 -5.695 1 97.31 139 SER B N 1
ATOM 2396 C CA . SER B 1 139 ? 3.652 15.227 -6.805 1 97.31 139 SER B CA 1
ATOM 2397 C C . SER B 1 139 ? 4.406 16.547 -6.891 1 97.31 139 SER B C 1
ATOM 2399 O O . SER B 1 139 ? 5.598 16.578 -7.203 1 97.31 139 SER B O 1
ATOM 2401 N N . LYS B 1 140 ? 3.771 17.641 -6.555 1 95.62 140 LYS B N 1
ATOM 2402 C CA . LYS B 1 140 ? 4.387 18.969 -6.562 1 95.62 140 LYS B CA 1
ATOM 2403 C C . LYS B 1 140 ? 5.438 19.094 -5.465 1 95.62 140 LYS B C 1
ATOM 2405 O O . LYS B 1 140 ? 6.312 19.953 -5.531 1 95.62 140 LYS B O 1
ATOM 2410 N N . PHE B 1 141 ? 5.332 18.281 -4.488 1 96.12 141 PHE B N 1
ATOM 2411 C CA . PHE B 1 141 ? 6.297 18.266 -3.393 1 96.12 141 PHE B CA 1
ATOM 2412 C C . PHE B 1 141 ? 7.328 17.156 -3.58 1 96.12 141 PHE B C 1
ATOM 2414 O O . PHE B 1 141 ? 7.895 16.672 -2.605 1 96.12 141 PHE B O 1
ATOM 2421 N N . GLU B 1 142 ? 7.426 16.641 -4.785 1 95.56 142 GLU B N 1
ATOM 2422 C CA . GLU B 1 142 ? 8.492 15.734 -5.219 1 95.56 142 GLU B CA 1
ATOM 2423 C C . GLU B 1 142 ? 8.289 14.328 -4.656 1 95.56 142 GLU B C 1
ATOM 2425 O O . GLU B 1 142 ? 9.25 13.586 -4.477 1 95.56 142 GLU B O 1
ATOM 2430 N N . TYR B 1 143 ? 7.082 14.016 -4.297 1 97.94 143 TYR B N 1
ATOM 2431 C CA . TYR B 1 143 ? 6.762 12.617 -4.023 1 97.94 143 TYR B CA 1
ATOM 2432 C C . TYR B 1 143 ? 6.543 11.844 -5.316 1 97.94 143 TYR B C 1
ATOM 2434 O O . TYR B 1 143 ? 5.969 12.375 -6.273 1 97.94 143 TYR B O 1
ATOM 2442 N N . GLU B 1 144 ? 7.02 10.617 -5.266 1 97.56 144 GLU B N 1
ATOM 2443 C CA . GLU B 1 144 ? 6.859 9.742 -6.422 1 97.56 144 GLU B CA 1
ATOM 2444 C C . GLU B 1 144 ? 6.055 8.5 -6.062 1 97.56 144 GLU B C 1
ATOM 2446 O O . GLU B 1 144 ? 6.191 7.961 -4.961 1 97.56 144 GLU B O 1
ATOM 2451 N N . LYS B 1 145 ? 5.262 8.039 -7.023 1 97.94 145 LYS B N 1
ATOM 2452 C CA . LYS B 1 145 ? 4.535 6.785 -6.828 1 97.94 145 LYS B CA 1
ATOM 2453 C C . LYS B 1 145 ? 5.492 5.602 -6.727 1 97.94 145 LYS B C 1
ATOM 2455 O O . LYS B 1 145 ? 6.406 5.465 -7.543 1 97.94 145 LYS B O 1
ATOM 2460 N N . GLU B 1 146 ? 5.316 4.824 -5.711 1 97.62 146 GLU B N 1
ATOM 2461 C CA . GLU B 1 146 ? 6.223 3.688 -5.57 1 97.62 146 GLU B CA 1
ATOM 2462 C C . GLU B 1 146 ? 5.473 2.365 -5.691 1 97.62 146 GLU B C 1
ATOM 2464 O O . GLU B 1 146 ? 5.859 1.497 -6.477 1 97.62 146 GLU B O 1
ATOM 2469 N N . VAL B 1 147 ? 4.426 2.193 -4.887 1 97.81 147 VAL B N 1
ATOM 2470 C CA . VAL B 1 147 ? 3.684 0.937 -4.848 1 97.81 147 VAL B CA 1
ATOM 2471 C C . VAL B 1 147 ? 2.191 1.211 -5.023 1 97.81 147 VAL B C 1
ATOM 2473 O O . VAL B 1 147 ? 1.656 2.158 -4.441 1 97.81 147 VAL B O 1
ATOM 2476 N N . ILE B 1 148 ? 1.52 0.427 -5.781 1 98.38 148 ILE B N 1
ATOM 2477 C CA . ILE B 1 148 ? 0.091 0.562 -6.047 1 98.38 148 ILE B CA 1
ATOM 2478 C C . ILE B 1 148 ? -0.646 -0.681 -5.551 1 98.38 148 ILE B C 1
ATOM 2480 O O . ILE B 1 148 ? -0.367 -1.796 -6 1 98.38 148 ILE B O 1
ATOM 2484 N N . LYS B 1 149 ? -1.499 -0.488 -4.625 1 98.38 149 LYS B N 1
ATOM 2485 C CA . LYS B 1 149 ? -2.42 -1.552 -4.234 1 98.38 149 LYS B CA 1
ATOM 2486 C C . LYS B 1 149 ? -3.561 -1.686 -5.242 1 98.38 149 LYS B C 1
ATOM 2488 O O . LYS B 1 149 ? -4.262 -0.713 -5.523 1 98.38 149 LYS B O 1
ATOM 2493 N N . MET B 1 150 ? -3.787 -2.84 -5.742 1 98.62 150 MET B N 1
ATOM 2494 C CA . MET B 1 150 ? -4.883 -3.123 -6.664 1 98.62 150 MET B CA 1
ATOM 2495 C C . MET B 1 150 ? -5.887 -4.086 -6.039 1 98.62 150 MET B C 1
ATOM 2497 O O . MET B 1 150 ? -5.516 -4.922 -5.211 1 98.62 150 MET B O 1
ATOM 2501 N N . VAL B 1 151 ? -7.141 -3.912 -6.434 1 98.31 151 VAL B N 1
ATOM 2502 C CA . VAL B 1 151 ? -8.211 -4.691 -5.82 1 98.31 151 VAL B CA 1
ATOM 2503 C C . VAL B 1 151 ? -9.156 -5.207 -6.906 1 98.31 151 VAL B C 1
ATOM 2505 O O . VAL B 1 151 ? -9.477 -4.488 -7.855 1 98.31 151 VAL B O 1
ATOM 2508 N N . LYS B 1 152 ? -9.586 -6.359 -6.828 1 98 152 LYS B N 1
ATOM 2509 C CA . LYS B 1 152 ? -10.695 -6.938 -7.582 1 98 152 LYS B CA 1
ATOM 2510 C C . LYS B 1 152 ? -11.812 -7.387 -6.648 1 98 152 LYS B C 1
ATOM 2512 O O . LYS B 1 152 ? -11.578 -8.141 -5.703 1 98 152 LYS B O 1
ATOM 2517 N N . GLU B 1 153 ? -12.969 -6.918 -6.832 1 97 153 GLU B N 1
ATOM 2518 C CA . GLU B 1 153 ? -14.133 -7.418 -6.109 1 97 153 GLU B CA 1
ATOM 2519 C C . GLU B 1 153 ? -14.539 -8.797 -6.609 1 97 153 GLU B C 1
ATOM 2521 O O . GLU B 1 153 ? -14.586 -9.039 -7.82 1 97 153 GLU B O 1
ATOM 2526 N N . LEU B 1 154 ? -14.797 -9.633 -5.617 1 95.25 154 LEU B N 1
ATOM 2527 C CA . LEU B 1 154 ? -15.195 -10.992 -5.961 1 95.25 154 LEU B CA 1
ATOM 2528 C C . LEU B 1 154 ? -16.703 -11.164 -5.852 1 95.25 154 LEU B C 1
ATOM 2530 O O . LEU B 1 154 ? -17.328 -10.602 -4.945 1 95.25 154 LEU B O 1
ATOM 2534 N N . THR B 1 155 ? -17.531 -11.289 -6.883 1 78.94 155 THR B N 1
ATOM 2535 C CA . THR B 1 155 ? -18.969 -11.547 -6.883 1 78.94 155 THR B CA 1
ATOM 2536 C C . THR B 1 155 ? -19.25 -12.992 -6.473 1 78.94 155 THR B C 1
ATOM 2538 O O . THR B 1 155 ? -18.438 -13.875 -6.688 1 78.94 155 THR B O 1
#

Sequence (310 aa):
MQITIRSMTEEDKEFIIGLSTRFTEFDFMEWRDPEKMKDAQFKLITDAIENLDSDSDIFVAEDDTRKLLGFLHLTKNVDYFTGESQGYISSLAVSKEGEGKGIAKSLMEKAEEWSRSKGYKQLTLNVFARNERALNFYSKFEYEKEVIKMVKELTMQITIRSMTEEDKEFIIGLSTRFTEFDFMEWRDPEKMKDAQFKLITDAIENLDSDSDIFVAEDDTRKLLGFLHLTKNVDYFTGESQGYISSLAVSKEGEGKGIAKSLMEKAEEWSRSKGYKQLTLNVFARNERALNFYSKFEYEKEVIKMVKELT